Protein AF-0000000074603157 (afdb_homodimer)

Organism: Saponaria officinalis (NCBI:txid3572)

Solvent-accessible surface area (backbone atoms only — not comparable to full-atom values): 18827 Å² total; per-residue (Å²): 136,81,81,74,75,74,74,74,75,74,71,73,71,69,71,65,71,68,68,67,69,62,72,63,67,79,74,39,64,20,30,38,39,34,38,40,32,24,27,74,45,92,71,15,21,32,71,30,52,35,30,42,34,41,22,24,82,83,68,44,71,50,78,40,79,45,46,66,82,35,30,66,71,40,88,86,52,79,63,52,33,41,32,20,45,42,49,30,52,44,77,42,70,47,64,93,48,67,68,28,29,40,36,42,32,43,71,64,36,68,79,68,30,34,28,26,34,38,33,38,36,41,35,40,31,32,82,69,73,18,38,37,48,41,78,42,77,61,68,44,43,31,10,77,89,38,73,82,45,30,38,58,51,70,42,84,39,47,87,66,34,79,80,49,72,44,45,64,82,62,75,124,136,82,80,75,74,73,74,73,75,72,70,72,70,70,71,66,73,67,66,67,72,61,72,63,63,80,75,38,64,20,30,38,38,34,39,39,32,24,27,74,47,90,72,16,19,32,72,29,52,35,31,42,36,41,24,23,84,84,68,43,71,51,79,40,79,45,46,67,84,36,31,66,71,40,88,85,52,79,64,50,33,44,32,21,46,42,48,30,52,44,76,42,70,47,63,93,47,66,70,28,31,40,36,42,33,45,70,64,35,70,79,68,30,33,27,26,34,39,33,40,35,40,33,40,31,32,83,67,73,17,38,37,48,41,78,42,77,61,68,44,41,29,9,77,88,39,72,84,46,30,37,58,49,72,44,83,38,46,89,66,34,80,81,49,71,44,45,65,82,60,72,126

Structure (mmCIF, N/CA/C/O backbone):
data_AF-0000000074603157-model_v1
#
loop_
_entity.id
_entity.type
_entity.pdbx_description
1 polymer 'PLAT domain-containing protein'
#
loop_
_atom_site.group_PDB
_atom_site.id
_atom_site.type_symbol
_atom_site.label_atom_id
_atom_site.label_alt_id
_atom_site.label_comp_id
_atom_site.label_asym_id
_atom_site.label_entity_id
_atom_site.label_seq_id
_atom_site.pdbx_PDB_ins_code
_atom_site.Cartn_x
_atom_site.Cartn_y
_atom_site.Cartn_z
_atom_site.occupancy
_atom_site.B_iso_or_equiv
_atom_site.auth_seq_id
_atom_site.auth_comp_id
_atom_site.auth_asym_id
_atom_site.auth_atom_id
_atom_site.pdbx_PDB_model_num
ATOM 1 N N . MET A 1 1 ? 84.062 -7.516 1.949 1 26.95 1 MET A N 1
ATOM 2 C CA . MET A 1 1 ? 83.25 -6.543 1.271 1 26.95 1 MET A CA 1
ATOM 3 C C . MET A 1 1 ? 82 -7.23 0.626 1 26.95 1 MET A C 1
ATOM 5 O O . MET A 1 1 ? 82.125 -7.684 -0.518 1 26.95 1 MET A O 1
ATOM 9 N N . ASP A 1 2 ? 81.438 -8.273 1.354 1 32.47 2 ASP A N 1
ATOM 10 C CA . ASP A 1 2 ? 80.312 -9.102 0.941 1 32.47 2 ASP A CA 1
ATOM 11 C C . ASP A 1 2 ? 79.062 -8.258 0.642 1 32.47 2 ASP A C 1
ATOM 13 O O . ASP A 1 2 ? 78.625 -7.453 1.476 1 32.47 2 ASP A O 1
ATOM 17 N N . VAL A 1 3 ? 78.812 -7.875 -0.653 1 26.7 3 VAL A N 1
ATOM 18 C CA . VAL A 1 3 ? 77.688 -7.145 -1.233 1 26.7 3 VAL A CA 1
ATOM 19 C C . VAL A 1 3 ? 76.375 -7.828 -0.854 1 26.7 3 VAL A C 1
ATOM 21 O O . VAL A 1 3 ? 76.125 -8.969 -1.25 1 26.7 3 VAL A O 1
ATOM 24 N N . LYS A 1 4 ? 75.875 -7.676 0.451 1 28.66 4 LYS A N 1
ATOM 25 C CA . LYS A 1 4 ? 74.562 -7.961 0.927 1 28.66 4 LYS A CA 1
ATOM 26 C C . LYS A 1 4 ? 73.5 -7.422 -0.039 1 28.66 4 LYS A C 1
ATOM 28 O O . LYS A 1 4 ? 73.375 -6.207 -0.202 1 28.66 4 LYS A O 1
ATOM 33 N N . LEU A 1 5 ? 73.438 -8.094 -1.255 1 29.28 5 LEU A N 1
ATOM 34 C CA . LEU A 1 5 ? 72.312 -7.762 -2.137 1 29.28 5 LEU A CA 1
ATOM 35 C C . LEU A 1 5 ? 71 -7.672 -1.356 1 29.28 5 LEU A C 1
ATOM 37 O O . LEU A 1 5 ? 70.562 -8.648 -0.744 1 29.28 5 LEU A O 1
ATOM 41 N N . LEU A 1 6 ? 70.812 -6.574 -0.634 1 29.05 6 LEU A N 1
ATOM 42 C CA . LEU A 1 6 ? 69.5 -6.152 -0.068 1 29.05 6 LEU A CA 1
ATOM 43 C C . LEU A 1 6 ? 68.375 -6.344 -1.075 1 29.05 6 LEU A C 1
ATOM 45 O O . LEU A 1 6 ? 68.375 -5.688 -2.117 1 29.05 6 LEU A O 1
ATOM 49 N N . ILE A 1 7 ? 68.062 -7.641 -1.411 1 32.44 7 ILE A N 1
ATOM 50 C CA . ILE A 1 7 ? 66.875 -7.875 -2.178 1 32.44 7 ILE A CA 1
ATOM 51 C C . ILE A 1 7 ? 65.688 -7.109 -1.552 1 32.44 7 ILE A C 1
ATOM 53 O O . ILE A 1 7 ? 65.375 -7.316 -0.383 1 32.44 7 ILE A O 1
ATOM 57 N N . LEU A 1 8 ? 65.625 -5.793 -1.812 1 32.28 8 LEU A N 1
ATOM 58 C CA . LEU A 1 8 ? 64.438 -5.02 -1.556 1 32.28 8 LEU A CA 1
ATOM 59 C C . LEU A 1 8 ? 63.188 -5.738 -2.098 1 32.28 8 LEU A C 1
ATOM 61 O O . LEU A 1 8 ? 63.062 -5.93 -3.311 1 32.28 8 LEU A O 1
ATOM 65 N N . TRP A 1 9 ? 62.781 -6.832 -1.365 1 32.62 9 TRP A N 1
ATOM 66 C CA . TRP A 1 9 ? 61.438 -7.363 -1.615 1 32.62 9 TRP A CA 1
ATOM 67 C C . TRP A 1 9 ? 60.406 -6.234 -1.745 1 32.62 9 TRP A C 1
ATOM 69 O O . TRP A 1 9 ? 60.188 -5.488 -0.792 1 32.62 9 TRP A O 1
ATOM 79 N N . VAL A 1 10 ? 60.438 -5.527 -2.906 1 32 10 VAL A N 1
ATOM 80 C CA . VAL A 1 10 ? 59.281 -4.68 -3.266 1 32 10 VAL A CA 1
ATOM 81 C C . VAL A 1 10 ? 58 -5.453 -3.076 1 32 10 VAL A C 1
ATOM 83 O O . VAL A 1 10 ? 57.75 -6.441 -3.773 1 32 10 VAL A O 1
ATOM 86 N N . THR A 1 11 ? 57.656 -5.754 -1.829 1 33.31 11 THR A N 1
ATOM 87 C CA . THR A 1 11 ? 56.281 -6.176 -1.604 1 33.31 11 THR A CA 1
ATOM 88 C C . THR A 1 11 ? 55.281 -5.25 -2.33 1 33.31 11 THR A C 1
ATOM 90 O O . THR A 1 11 ? 55.25 -4.051 -2.045 1 33.31 11 THR A O 1
ATOM 93 N N . LEU A 1 12 ? 55.219 -5.395 -3.643 1 33.31 12 LEU A N 1
ATOM 94 C CA . LEU A 1 12 ? 54.062 -4.781 -4.289 1 33.31 12 LEU A CA 1
ATOM 95 C C . LEU A 1 12 ? 52.781 -5.09 -3.512 1 33.31 12 LEU A C 1
ATOM 97 O O . LEU A 1 12 ? 52.375 -6.25 -3.408 1 33.31 12 LEU A O 1
ATOM 101 N N . PHE A 1 13 ? 52.719 -4.457 -2.303 1 34.84 13 PHE A N 1
ATOM 102 C CA . PHE A 1 13 ? 51.344 -4.414 -1.786 1 34.84 13 PHE A CA 1
ATOM 103 C C . PHE A 1 13 ? 50.344 -4.07 -2.893 1 34.84 13 PHE A C 1
ATOM 105 O O . PHE A 1 13 ? 50.406 -2.967 -3.445 1 34.84 13 PHE A O 1
ATOM 112 N N . CYS A 1 14 ? 50.156 -4.996 -3.799 1 32.72 14 CYS A N 1
ATOM 113 C CA . CYS A 1 14 ? 48.969 -4.801 -4.625 1 32.72 14 CYS A CA 1
ATOM 114 C C . CYS A 1 14 ? 47.781 -4.324 -3.781 1 32.72 14 CYS A C 1
ATOM 116 O O . CYS A 1 14 ? 47.312 -5.051 -2.91 1 32.72 14 CYS A O 1
ATOM 118 N N . ALA A 1 15 ? 47.906 -3.062 -3.35 1 33.62 15 ALA A N 1
ATOM 119 C CA . ALA A 1 15 ? 46.625 -2.488 -2.936 1 33.62 15 ALA A CA 1
ATOM 120 C C . ALA A 1 15 ? 45.5 -2.973 -3.836 1 33.62 15 ALA A C 1
ATOM 122 O O . ALA A 1 15 ? 45.375 -2.553 -4.992 1 33.62 15 ALA A O 1
ATOM 123 N N . SER A 1 16 ? 45.312 -4.266 -3.861 1 34.22 16 SER A N 1
ATOM 124 C CA . SER A 1 16 ? 44 -4.602 -4.395 1 34.22 16 SER A CA 1
ATOM 125 C C . SER A 1 16 ? 42.938 -3.59 -3.945 1 34.22 16 SER A C 1
ATOM 127 O O . SER A 1 16 ? 42.781 -3.336 -2.75 1 34.22 16 SER A O 1
ATOM 129 N N . PHE A 1 17 ? 42.906 -2.521 -4.727 1 33 17 PHE A N 1
ATOM 130 C CA . PHE A 1 17 ? 41.656 -1.77 -4.641 1 33 17 PHE A CA 1
ATOM 131 C C . PHE A 1 17 ? 40.469 -2.707 -4.48 1 33 17 PHE A C 1
ATOM 133 O O . PHE A 1 17 ? 40.094 -3.426 -5.414 1 33 17 PHE A O 1
ATOM 140 N N . LEU A 1 18 ? 40.469 -3.451 -3.432 1 32.16 18 LEU A N 1
ATOM 141 C CA . LEU A 1 18 ? 39.094 -3.932 -3.18 1 32.16 18 LEU A CA 1
ATOM 142 C C . LEU A 1 18 ? 38.062 -2.855 -3.512 1 32.16 18 LEU A C 1
ATOM 144 O O . LEU A 1 18 ? 38.031 -1.818 -2.85 1 32.16 18 LEU A O 1
ATOM 148 N N . ALA A 1 19 ? 37.938 -2.582 -4.758 1 30.36 19 ALA A N 1
ATOM 149 C CA . ALA A 1 19 ? 36.625 -1.962 -5.031 1 30.36 19 ALA A CA 1
ATOM 150 C C . ALA A 1 19 ? 35.562 -2.523 -4.113 1 30.36 19 ALA A C 1
ATOM 152 O O . ALA A 1 19 ? 35.156 -3.684 -4.246 1 30.36 19 ALA A O 1
ATOM 153 N N . SER A 1 20 ? 35.688 -2.334 -2.846 1 34.84 20 SER A N 1
ATOM 154 C CA . SER A 1 20 ? 34.375 -2.443 -2.184 1 34.84 20 SER A CA 1
ATOM 155 C C . SER A 1 20 ? 33.281 -1.914 -3.074 1 34.84 20 SER A C 1
ATOM 157 O O . SER A 1 20 ? 33.219 -0.722 -3.385 1 34.84 20 SER A O 1
ATOM 159 N N . ASN A 1 21 ? 33.062 -2.541 -4.109 1 35.03 21 ASN A N 1
ATOM 160 C CA . ASN A 1 21 ? 31.75 -2.229 -4.676 1 35.03 21 ASN A CA 1
ATOM 161 C C . ASN A 1 21 ? 30.766 -1.771 -3.6 1 35.03 21 ASN A C 1
ATOM 163 O O . ASN A 1 21 ? 30.141 -2.598 -2.93 1 35.03 21 ASN A O 1
ATOM 167 N N . VAL A 1 22 ? 31.125 -0.842 -2.846 1 33.62 22 VAL A N 1
ATOM 168 C CA . VAL A 1 22 ? 30.031 -0.126 -2.197 1 33.62 22 VAL A CA 1
ATOM 169 C C . VAL A 1 22 ? 28.812 -0.08 -3.129 1 33.62 22 VAL A C 1
ATOM 171 O O . VAL A 1 22 ? 28.859 0.556 -4.184 1 33.62 22 VAL A O 1
ATOM 174 N N . TYR A 1 23 ? 28.219 -1.122 -3.521 1 36.06 23 TYR A N 1
ATOM 175 C CA . TYR A 1 23 ? 26.859 -0.888 -4.008 1 36.06 23 TYR A CA 1
ATOM 176 C C . TYR A 1 23 ? 26.328 0.453 -3.516 1 36.06 23 TYR A C 1
ATOM 178 O O . TYR A 1 23 ? 26.203 0.67 -2.309 1 36.06 23 TYR A O 1
ATOM 186 N N . SER A 1 24 ? 26.875 1.518 -3.84 1 41.56 24 SER A N 1
ATOM 187 C CA . SER A 1 24 ? 26.266 2.82 -3.586 1 41.56 24 SER A CA 1
ATOM 188 C C . SER A 1 24 ? 24.75 2.73 -3.59 1 41.56 24 SER A C 1
ATOM 190 O O . SER A 1 24 ? 24.125 2.596 -4.648 1 41.56 24 SER A O 1
ATOM 192 N N . TRP A 1 25 ? 24.141 1.966 -2.773 1 47.09 25 TRP A N 1
ATOM 193 C CA . TRP A 1 25 ? 22.719 2.031 -2.473 1 47.09 25 TRP A CA 1
ATOM 194 C C . TRP A 1 25 ? 22.141 3.395 -2.84 1 47.09 25 TRP A C 1
ATOM 196 O O . TRP A 1 25 ? 20.922 3.557 -2.938 1 47.09 25 TRP A O 1
ATOM 206 N N . ASP A 1 26 ? 23.141 4.43 -2.986 1 54.28 26 ASP A N 1
ATOM 207 C CA . ASP A 1 26 ? 22.844 5.848 -3.139 1 54.28 26 ASP A CA 1
ATOM 208 C C . ASP A 1 26 ? 22.062 6.109 -4.43 1 54.28 26 ASP A C 1
ATOM 210 O O . ASP A 1 26 ? 21.438 7.16 -4.578 1 54.28 26 ASP A O 1
ATOM 214 N N . ASN A 1 27 ? 21.969 4.961 -5.184 1 63.78 27 ASN A N 1
ATOM 215 C CA . ASN A 1 27 ? 21.469 5.422 -6.477 1 63.78 27 ASN A CA 1
ATOM 216 C C . ASN A 1 27 ? 20.172 4.734 -6.859 1 63.78 27 ASN A C 1
ATOM 218 O O . ASN A 1 27 ? 19.766 4.758 -8.023 1 63.78 27 ASN A O 1
ATOM 222 N N . TYR A 1 28 ? 19.625 4.137 -5.781 1 80.44 28 TYR A N 1
ATOM 223 C CA . TYR A 1 28 ? 18.391 3.471 -6.199 1 80.44 28 TYR A CA 1
ATOM 224 C C . TYR A 1 28 ? 17.172 4.273 -5.781 1 80.44 28 TYR A C 1
ATOM 226 O O . TYR A 1 28 ? 17.219 5.023 -4.805 1 80.44 28 TYR A O 1
ATOM 234 N N . ASP A 1 29 ? 16.234 4.16 -6.652 1 91.44 29 ASP A N 1
ATOM 235 C CA . ASP A 1 29 ? 14.945 4.715 -6.273 1 91.44 29 ASP A CA 1
ATOM 236 C C . ASP A 1 29 ? 14.148 3.719 -5.434 1 91.44 29 ASP A C 1
ATOM 238 O O . ASP A 1 29 ? 14.219 2.51 -5.66 1 91.44 29 ASP A O 1
ATOM 242 N N . CYS A 1 30 ? 13.523 4.293 -4.453 1 95.5 30 CYS A N 1
ATOM 243 C CA . CYS A 1 30 ? 12.586 3.551 -3.617 1 95.5 30 CYS A CA 1
ATOM 244 C C . CYS A 1 30 ? 11.156 4.035 -3.84 1 95.5 30 CYS A C 1
ATOM 246 O O . CYS A 1 30 ? 10.945 5.09 -4.438 1 95.5 30 CYS A O 1
ATOM 248 N N . THR A 1 31 ? 10.289 3.119 -3.566 1 97.38 31 THR A N 1
ATOM 249 C CA . THR A 1 31 ? 8.883 3.496 -3.557 1 97.38 31 THR A CA 1
ATOM 250 C C . THR A 1 31 ? 8.359 3.58 -2.127 1 97.38 31 THR A C 1
ATOM 252 O O . THR A 1 31 ? 8.594 2.682 -1.317 1 97.38 31 THR A O 1
ATOM 255 N N . TYR A 1 32 ? 7.762 4.699 -1.839 1 97.94 32 TYR A N 1
ATOM 256 C CA . TYR A 1 32 ? 7.113 4.938 -0.554 1 97.94 32 TYR A CA 1
ATOM 257 C C . TYR A 1 32 ? 5.598 4.855 -0.684 1 97.94 32 TYR A C 1
ATOM 259 O O . TYR A 1 32 ? 4.973 5.723 -1.297 1 97.94 32 TYR A O 1
ATOM 267 N N . VAL A 1 33 ? 5.043 3.787 -0.158 1 98.5 33 VAL A N 1
ATOM 268 C CA . VAL A 1 33 ? 3.592 3.674 -0.091 1 98.5 33 VAL A CA 1
ATOM 269 C C . VAL A 1 33 ? 3.09 4.238 1.236 1 98.5 33 VAL A C 1
ATOM 271 O O . VAL A 1 33 ? 3.543 3.82 2.305 1 98.5 33 VAL A O 1
ATOM 274 N N . ILE A 1 34 ? 2.115 5.191 1.128 1 98.69 34 ILE A N 1
ATOM 275 C CA . ILE A 1 34 ? 1.659 5.93 2.301 1 98.69 34 ILE A CA 1
ATOM 276 C C . ILE A 1 34 ? 0.152 5.75 2.469 1 98.69 34 ILE A C 1
ATOM 278 O O . ILE A 1 34 ? -0.603 5.848 1.498 1 98.69 34 ILE A O 1
ATOM 282 N N . TYR A 1 35 ? -0.27 5.406 3.662 1 98.06 35 TYR A N 1
ATOM 283 C CA . TYR A 1 35 ? -1.673 5.457 4.059 1 98.06 35 TYR A CA 1
ATOM 284 C C . TYR A 1 35 ? -1.912 6.562 5.078 1 98.06 35 TYR A C 1
ATOM 286 O O . TYR A 1 35 ? -1.193 6.66 6.078 1 98.06 35 TYR A O 1
ATOM 294 N N . ILE A 1 36 ? -2.865 7.375 4.785 1 98.25 36 ILE A N 1
ATOM 295 C CA . ILE A 1 36 ? -3.268 8.383 5.762 1 98.25 36 ILE A CA 1
ATOM 296 C C . ILE A 1 36 ? -4.723 8.156 6.164 1 98.25 36 ILE A C 1
ATOM 298 O O . ILE A 1 36 ? -5.609 8.094 5.305 1 98.25 36 ILE A O 1
ATOM 302 N N . LYS A 1 37 ? -4.879 8.086 7.43 1 97.06 37 LYS A N 1
ATOM 303 C CA . LYS A 1 37 ? -6.223 7.926 7.977 1 97.06 37 LYS A CA 1
ATOM 304 C C . LYS A 1 37 ? -6.738 9.234 8.562 1 97.06 37 LYS A C 1
ATOM 306 O O . LYS A 1 37 ? -6.164 9.766 9.516 1 97.06 37 LYS A O 1
ATOM 311 N N . THR A 1 38 ? -7.844 9.703 7.992 1 97 38 THR A N 1
ATOM 312 C CA . THR A 1 38 ? -8.539 10.883 8.5 1 97 38 THR A CA 1
ATOM 313 C C . THR A 1 38 ? -9.562 10.492 9.562 1 97 38 THR A C 1
ATOM 315 O O . THR A 1 38 ? -10.203 9.453 9.461 1 97 38 THR A O 1
ATOM 318 N N . GLY A 1 39 ? -9.672 11.273 10.547 1 96.25 39 GLY A N 1
ATOM 319 C CA . GLY A 1 39 ? -10.641 11.008 11.602 1 96.25 39 GLY A CA 1
ATOM 320 C C . GLY A 1 39 ? -12.047 10.812 11.078 1 96.25 39 GLY A C 1
ATOM 321 O O . GLY A 1 39 ? -12.367 11.227 9.961 1 96.25 39 GLY A O 1
ATOM 322 N N . ASP A 1 40 ? -12.984 10.234 11.914 1 93.25 40 ASP A N 1
ATOM 323 C CA . ASP A 1 40 ? -14.305 9.812 11.445 1 93.25 40 ASP A CA 1
ATOM 324 C C . ASP A 1 40 ? -15.383 10.797 11.891 1 93.25 40 ASP A C 1
ATOM 326 O O . ASP A 1 40 ? -16.578 10.555 11.695 1 93.25 40 ASP A O 1
ATOM 330 N N . THR A 1 41 ? -15.023 11.898 12.359 1 93.19 41 THR A N 1
ATOM 331 C CA . THR A 1 41 ? -16.031 12.906 12.695 1 93.19 41 THR A CA 1
ATOM 332 C C . THR A 1 41 ? -16.344 13.781 11.477 1 93.19 41 THR A C 1
ATOM 334 O O . THR A 1 41 ? -15.508 13.938 10.586 1 93.19 41 THR A O 1
ATOM 337 N N . GLN A 1 42 ? -17.531 14.352 11.336 1 91.5 42 GLN A N 1
ATOM 338 C CA . GLN A 1 42 ? -18.062 15.062 10.18 1 91.5 42 GLN A CA 1
ATOM 339 C C . GLN A 1 42 ? -17.141 16.203 9.773 1 91.5 42 GLN A C 1
ATOM 341 O O . GLN A 1 42 ? -17 16.516 8.586 1 91.5 42 GLN A O 1
ATOM 346 N N . THR A 1 43 ? -16.391 16.766 10.664 1 94.94 43 THR A N 1
ATOM 347 C CA . THR A 1 43 ? -15.594 17.953 10.32 1 94.94 43 THR A CA 1
ATOM 348 C C . THR A 1 43 ? -14.109 17.594 10.25 1 94.94 43 THR A C 1
ATOM 350 O O . THR A 1 43 ? -13.258 18.484 10.219 1 94.94 43 THR A O 1
ATOM 353 N N . ALA A 1 44 ? -13.883 16.344 10.141 1 97.06 44 ALA A N 1
ATOM 354 C CA . ALA A 1 44 ? -12.492 15.922 10.297 1 97.06 44 ALA A CA 1
ATOM 355 C C . ALA A 1 44 ? -11.711 16.109 9 1 97.06 44 ALA A C 1
ATOM 357 O O . ALA A 1 44 ? -10.477 16.172 9.008 1 97.06 44 ALA A O 1
ATOM 358 N N . GLY A 1 45 ? -12.383 16.188 7.832 1 97.19 45 GLY A N 1
ATOM 359 C CA . GLY A 1 45 ? -11.734 16.219 6.531 1 97.19 45 GLY A CA 1
ATOM 360 C C . GLY A 1 45 ? -11.219 17.594 6.152 1 97.19 45 GLY A C 1
ATOM 361 O O . GLY A 1 45 ? -11.508 18.578 6.84 1 97.19 45 GLY A O 1
ATOM 362 N N . THR A 1 46 ? -10.414 17.625 5.051 1 98 46 THR A N 1
ATOM 363 C CA . THR A 1 46 ? -9.906 18.891 4.539 1 98 46 THR A CA 1
ATOM 364 C C . THR A 1 46 ? -9.859 18.875 3.014 1 98 46 THR A C 1
ATOM 366 O O . THR A 1 46 ? -9.75 17.812 2.398 1 98 46 THR A O 1
ATOM 369 N N . HIS A 1 47 ? -9.977 20.047 2.494 1 97.31 47 HIS A N 1
ATOM 370 C CA . HIS A 1 47 ? -9.742 20.234 1.067 1 97.31 47 HIS A CA 1
ATOM 371 C C . HIS A 1 47 ? -8.477 21.047 0.82 1 97.31 47 HIS A C 1
ATOM 373 O O . HIS A 1 47 ? -8.188 21.422 -0.318 1 97.31 47 HIS A O 1
ATOM 379 N N . ALA A 1 48 ? -7.742 21.297 1.94 1 98.5 48 ALA A N 1
ATOM 380 C CA . ALA A 1 48 ? -6.492 22.047 1.808 1 98.5 48 ALA A CA 1
ATOM 381 C C . ALA A 1 48 ? -5.434 21.219 1.084 1 98.5 48 ALA A C 1
ATOM 383 O O . ALA A 1 48 ? -5.57 20 0.955 1 98.5 48 ALA A O 1
ATOM 384 N N . LYS A 1 49 ? -4.414 21.906 0.576 1 98.56 49 LYS A N 1
ATOM 385 C CA . LYS A 1 49 ? -3.273 21.234 -0.037 1 98.56 49 LYS A CA 1
ATOM 386 C C . LYS A 1 49 ? -2.355 20.625 1.023 1 98.56 49 LYS A C 1
ATOM 388 O O . LYS A 1 49 ? -1.751 21.359 1.812 1 98.56 49 LYS A O 1
ATOM 393 N N . VAL A 1 50 ? -2.219 19.344 0.965 1 98.81 50 VAL A N 1
ATOM 394 C CA . VAL A 1 50 ? -1.495 18.625 2.008 1 98.81 50 VAL A CA 1
ATOM 395 C C . VAL A 1 50 ? -0.072 18.328 1.539 1 98.81 50 VAL A C 1
ATOM 397 O O . VAL A 1 50 ? 0.143 17.953 0.386 1 98.81 50 VAL A O 1
ATOM 400 N N . SER A 1 51 ? 0.888 18.5 2.473 1 98.94 51 SER A N 1
ATOM 401 C CA . SER A 1 51 ? 2.295 18.203 2.242 1 98.94 51 SER A CA 1
ATOM 402 C C . SER A 1 51 ? 2.812 17.188 3.26 1 98.94 51 SER A C 1
ATOM 404 O O . SER A 1 51 ? 2.305 17.109 4.379 1 98.94 51 SER A O 1
ATOM 406 N N . LEU A 1 52 ? 3.824 16.406 2.82 1 98.94 52 LEU A N 1
ATOM 407 C CA . LEU A 1 52 ? 4.426 15.375 3.67 1 98.94 52 LEU A CA 1
ATOM 408 C C . LEU A 1 52 ? 5.941 15.352 3.5 1 98.94 52 LEU A C 1
ATOM 410 O O . LEU A 1 52 ? 6.445 15.43 2.379 1 98.94 52 LEU A O 1
ATOM 414 N N . GLU A 1 53 ? 6.578 15.359 4.609 1 98.88 53 GLU A N 1
ATOM 415 C CA . GLU A 1 53 ? 8.023 15.148 4.652 1 98.88 53 GLU A CA 1
ATOM 416 C C . GLU A 1 53 ? 8.367 13.867 5.41 1 98.88 53 GLU A C 1
ATOM 418 O O . GLU A 1 53 ? 7.871 13.641 6.516 1 98.88 53 GLU A O 1
ATOM 423 N N . LEU A 1 54 ? 9.18 13.031 4.789 1 98.75 54 LEU A N 1
ATOM 424 C CA . LEU A 1 54 ? 9.75 11.844 5.414 1 98.75 54 LEU A CA 1
ATOM 425 C C . LEU A 1 54 ? 11.234 12.047 5.719 1 98.75 54 LEU A C 1
ATOM 427 O O . LEU A 1 54 ? 11.969 12.594 4.898 1 98.75 54 LEU A O 1
ATOM 431 N N . LYS A 1 55 ? 11.633 11.555 6.887 1 98.06 55 LYS A N 1
ATOM 432 C CA . LYS A 1 55 ? 13.039 11.703 7.25 1 98.06 55 LYS A CA 1
ATOM 433 C C . LYS A 1 55 ? 13.578 10.438 7.902 1 98.06 55 LYS A C 1
ATOM 435 O O . LYS A 1 55 ? 12.836 9.703 8.562 1 98.06 55 LYS A O 1
ATOM 440 N N . ASP A 1 56 ? 14.883 10.234 7.641 1 95.62 56 ASP A N 1
ATOM 441 C CA . ASP A 1 56 ? 15.594 9.203 8.398 1 95.62 56 ASP A CA 1
ATOM 442 C C . ASP A 1 56 ? 16.453 9.828 9.492 1 95.62 56 ASP A C 1
ATOM 444 O O . ASP A 1 56 ? 16.453 11.047 9.68 1 95.62 56 ASP A O 1
ATOM 448 N N . ILE A 1 57 ? 17.156 8.984 10.211 1 94.75 57 ILE A N 1
ATOM 449 C CA . ILE A 1 57 ? 17.906 9.414 11.383 1 94.75 57 ILE A CA 1
ATOM 450 C C . ILE A 1 57 ? 19.078 10.297 10.961 1 94.75 57 ILE A C 1
ATOM 452 O O . ILE A 1 57 ? 19.609 11.055 11.766 1 94.75 57 ILE A O 1
ATOM 456 N N . TYR A 1 58 ? 19.469 10.258 9.695 1 94.56 58 TYR A N 1
ATOM 457 C CA . TYR A 1 58 ? 20.594 11.023 9.188 1 94.56 58 TYR A CA 1
ATOM 458 C C . TYR A 1 58 ? 20.141 12.352 8.586 1 94.56 58 TYR A C 1
ATOM 460 O O . TYR A 1 58 ? 20.906 13.055 7.945 1 94.56 58 TYR A O 1
ATOM 468 N N . LEU A 1 59 ? 18.844 12.648 8.594 1 95 59 LEU A N 1
ATOM 469 C CA . LEU A 1 59 ? 18.219 13.906 8.211 1 95 59 LEU A CA 1
ATOM 470 C C . LEU A 1 59 ? 18.031 13.984 6.699 1 95 59 LEU A C 1
ATOM 472 O O . LEU A 1 59 ? 17.719 15.047 6.16 1 95 59 LEU A O 1
ATOM 476 N N . ASN A 1 60 ? 18.359 12.828 6.102 1 95.56 60 ASN A N 1
ATOM 477 C CA . ASN A 1 60 ? 17.906 12.766 4.715 1 95.56 60 ASN A CA 1
ATOM 478 C C . ASN A 1 60 ? 16.391 12.812 4.621 1 95.56 60 ASN A C 1
ATOM 480 O O . ASN A 1 60 ? 15.688 12.305 5.496 1 95.56 60 ASN A O 1
ATOM 484 N N . LYS A 1 61 ? 15.922 13.414 3.523 1 98 61 LYS A N 1
ATOM 485 C CA . LYS A 1 61 ? 14.477 13.625 3.514 1 98 61 LYS A CA 1
ATOM 486 C C . LYS A 1 61 ? 13.891 13.352 2.131 1 98 61 LYS A C 1
ATOM 488 O O . LYS A 1 61 ? 14.602 13.406 1.127 1 98 61 LYS A O 1
ATOM 493 N N . VAL A 1 62 ? 12.688 12.922 2.064 1 98.19 62 VAL A N 1
ATOM 494 C CA . VAL A 1 62 ? 11.781 12.938 0.922 1 98.19 62 VAL A CA 1
ATOM 495 C C . VAL A 1 62 ? 10.641 13.914 1.185 1 98.19 62 VAL A C 1
ATOM 497 O O . VAL A 1 62 ? 9.969 13.828 2.215 1 98.19 62 VAL A O 1
ATOM 500 N N . ASN A 1 63 ? 10.484 14.859 0.255 1 98.38 63 ASN A N 1
ATOM 501 C CA . ASN A 1 63 ? 9.469 15.898 0.419 1 98.38 63 ASN A CA 1
ATOM 502 C C . ASN A 1 63 ? 8.469 15.883 -0.734 1 98.38 63 ASN A C 1
ATOM 504 O O . ASN A 1 63 ? 8.859 15.797 -1.899 1 98.38 63 ASN A O 1
ATOM 508 N N . VAL A 1 64 ? 7.238 15.953 -0.437 1 98.38 64 VAL A N 1
ATOM 509 C CA . VAL A 1 64 ? 6.176 16.062 -1.433 1 98.38 64 VAL A CA 1
ATOM 510 C C . VAL A 1 64 ? 5.242 17.203 -1.067 1 98.38 64 VAL A C 1
ATOM 512 O O . VAL A 1 64 ? 4.695 17.25 0.038 1 98.38 64 VAL A O 1
ATOM 515 N N . THR A 1 65 ? 5.18 18.047 -2.135 1 96.69 65 THR A N 1
ATOM 516 C CA . THR A 1 65 ? 4.188 19.109 -2.02 1 96.69 65 THR A CA 1
ATOM 517 C C . THR A 1 65 ? 2.908 18.734 -2.766 1 96.69 65 THR A C 1
ATOM 519 O O . THR A 1 65 ? 2.955 18.047 -3.785 1 96.69 65 THR A O 1
ATOM 522 N N . ASN A 1 66 ? 1.803 18.812 -2.244 1 97.88 66 ASN A N 1
ATOM 523 C CA . ASN A 1 66 ? 0.509 18.438 -2.805 1 97.88 66 ASN A CA 1
ATOM 524 C C . ASN A 1 66 ? 0.364 16.922 -2.918 1 97.88 66 ASN A C 1
ATOM 526 O O . ASN A 1 66 ? 0.294 16.375 -4.023 1 97.88 66 ASN A O 1
ATOM 530 N N . LEU A 1 67 ? 0.258 16.266 -1.908 1 98.69 67 LEU A N 1
ATOM 531 C CA . LEU A 1 67 ? 0.324 14.812 -1.752 1 98.69 67 LEU A CA 1
ATOM 532 C C . LEU A 1 67 ? -0.72 14.125 -2.625 1 98.69 67 LEU A C 1
ATOM 534 O O . LEU A 1 67 ? -0.485 13.023 -3.131 1 98.69 67 LEU A O 1
ATOM 538 N N . SER A 1 68 ? -1.849 14.836 -2.887 1 98.06 68 SER A N 1
ATOM 539 C CA . SER A 1 68 ? -2.947 14.219 -3.619 1 98.06 68 SER A CA 1
ATOM 540 C C . SER A 1 68 ? -2.543 13.891 -5.055 1 98.06 68 SER A C 1
ATOM 542 O O . SER A 1 68 ? -3.129 13.008 -5.684 1 98.06 68 SER A O 1
ATOM 544 N N . THR A 1 69 ? -1.518 14.578 -5.645 1 98.19 69 THR A N 1
ATOM 545 C CA . THR A 1 69 ? -1.06 14.289 -7 1 98.19 69 THR A CA 1
ATOM 546 C C . THR A 1 69 ? -0.373 12.93 -7.062 1 98.19 69 THR A C 1
ATOM 548 O O . THR A 1 69 ? -0.142 12.398 -8.148 1 98.19 69 THR A O 1
ATOM 551 N N . HIS A 1 70 ? -0.095 12.359 -5.934 1 98.31 70 HIS A N 1
ATOM 552 C CA . HIS A 1 70 ? 0.55 11.055 -5.855 1 98.31 70 HIS A CA 1
ATOM 553 C C . HIS A 1 70 ? -0.421 9.992 -5.355 1 98.31 70 HIS A C 1
ATOM 555 O O . HIS A 1 70 ? -0.006 8.883 -4.996 1 98.31 70 HIS A O 1
ATOM 561 N N . GLY A 1 71 ? -1.714 10.336 -5.266 1 98.38 71 GLY A N 1
ATOM 562 C CA . GLY A 1 71 ? -2.723 9.406 -4.785 1 98.38 71 GLY A CA 1
ATOM 563 C C . GLY A 1 71 ? -3.02 8.289 -5.766 1 98.38 71 GLY A C 1
ATOM 564 O O . GLY A 1 71 ? -3.141 8.523 -6.969 1 98.38 71 GLY A O 1
ATOM 565 N N . VAL A 1 72 ? -3.199 7.07 -5.203 1 97.94 72 VAL A N 1
ATOM 566 C CA . VAL A 1 72 ? -3.402 5.926 -6.086 1 97.94 72 VAL A CA 1
ATOM 567 C C . VAL A 1 72 ? -4.895 5.734 -6.352 1 97.94 72 VAL A C 1
ATOM 569 O O . VAL A 1 72 ? -5.285 4.895 -7.168 1 97.94 72 VAL A O 1
ATOM 572 N N . MET A 1 73 ? -5.734 6.555 -5.719 1 95.88 73 MET A N 1
ATOM 573 C CA . MET A 1 73 ? -7.168 6.457 -5.973 1 95.88 73 MET A CA 1
ATOM 574 C C . MET A 1 73 ? -7.547 7.215 -7.242 1 95.88 73 MET A C 1
ATOM 576 O O . MET A 1 73 ? -8.656 7.051 -7.762 1 95.88 73 MET A O 1
ATOM 580 N N . GLY A 1 74 ? -6.684 8.078 -7.723 1 94.44 74 GLY A N 1
ATOM 581 C CA . GLY A 1 74 ? -6.914 8.773 -8.984 1 94.44 74 GLY A CA 1
ATOM 582 C C . GLY A 1 74 ? -7.109 10.266 -8.812 1 94.44 74 GLY A C 1
ATOM 583 O O . GLY A 1 74 ? -7.234 10.758 -7.688 1 94.44 74 GLY A O 1
ATOM 584 N N . LYS A 1 75 ? -7.129 10.969 -9.891 1 93.62 75 LYS A N 1
ATOM 585 C CA . LYS A 1 75 ? -7.094 12.43 -9.914 1 93.62 75 LYS A CA 1
ATOM 586 C C . LYS A 1 75 ? -8.43 13.016 -9.469 1 93.62 75 LYS A C 1
ATOM 588 O O . LYS A 1 75 ? -8.477 14.102 -8.883 1 93.62 75 LYS A O 1
ATOM 593 N N . TRP A 1 76 ? -9.516 12.32 -9.602 1 91.75 76 TRP A N 1
ATOM 594 C CA . TRP A 1 76 ? -10.836 12.883 -9.344 1 91.75 76 TRP A CA 1
ATOM 595 C C . TRP A 1 76 ? -11.359 12.438 -7.98 1 91.75 76 TRP A C 1
ATOM 597 O O . TRP A 1 76 ? -12.477 12.789 -7.586 1 91.75 76 TRP A O 1
ATOM 607 N N . TYR A 1 77 ? -10.555 11.695 -7.383 1 94.19 77 TYR A N 1
ATOM 608 C CA . TYR A 1 77 ? -10.898 11.219 -6.047 1 94.19 77 TYR A CA 1
ATOM 609 C C . TYR A 1 77 ? -10.812 12.352 -5.027 1 94.19 77 TYR A C 1
ATOM 611 O O . TYR A 1 77 ? -9.891 13.172 -5.082 1 94.19 77 TYR A O 1
ATOM 619 N N . GLU A 1 78 ? -11.742 12.367 -4.074 1 94.19 78 GLU A N 1
ATOM 620 C CA . GLU A 1 78 ? -11.703 13.344 -2.982 1 94.19 78 GLU A CA 1
ATOM 621 C C . GLU A 1 78 ? -10.922 12.797 -1.788 1 94.19 78 GLU A C 1
ATOM 623 O O . GLU A 1 78 ? -11.492 12.109 -0.935 1 94.19 78 GLU A O 1
ATOM 628 N N . TYR A 1 79 ? -9.734 13.227 -1.708 1 96.44 79 TYR A N 1
ATOM 629 C CA . TYR A 1 79 ? -8.836 12.758 -0.654 1 96.44 79 TYR A CA 1
ATOM 630 C C . TYR A 1 79 ? -9.133 13.461 0.665 1 96.44 79 TYR A C 1
ATOM 632 O O . TYR A 1 79 ? -9.758 14.523 0.681 1 96.44 79 TYR A O 1
ATOM 640 N N . PHE A 1 80 ? -8.727 12.828 1.788 1 97.19 80 PHE A N 1
ATOM 641 C CA . PHE A 1 80 ? -8.648 13.375 3.137 1 97.19 80 PHE A CA 1
ATOM 642 C C . PHE A 1 80 ? -10.039 13.688 3.672 1 97.19 80 PHE A C 1
ATOM 644 O O . PHE A 1 80 ? -10.211 14.641 4.441 1 97.19 80 PHE A O 1
ATOM 651 N N . GLN A 1 81 ? -11.047 13 3.186 1 95.5 81 GLN A N 1
ATOM 652 C CA . GLN A 1 81 ? -12.398 13.164 3.711 1 95.5 81 GLN A CA 1
ATOM 653 C C . GLN A 1 81 ? -12.562 12.43 5.039 1 95.5 81 GLN A C 1
ATOM 655 O O . GLN A 1 81 ? -11.844 11.469 5.312 1 95.5 81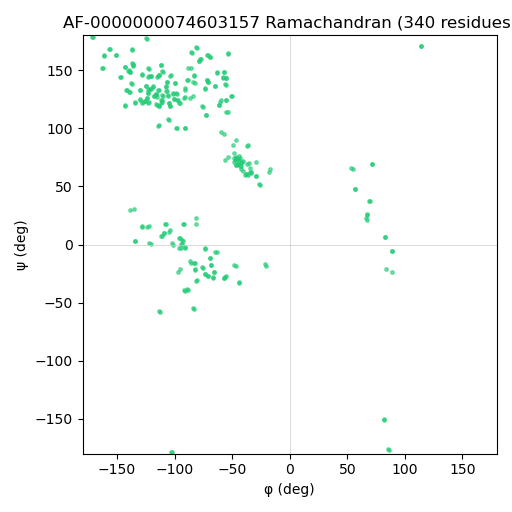 GLN A O 1
ATOM 660 N N . SER A 1 82 ? -13.555 12.859 5.762 1 95.62 82 SER A N 1
ATOM 661 C CA . SER A 1 82 ? -13.844 12.266 7.062 1 95.62 82 SER A CA 1
ATOM 662 C C . SER A 1 82 ? -14.047 10.758 6.949 1 95.62 82 SER A C 1
ATOM 664 O O . SER A 1 82 ? -14.812 10.289 6.102 1 95.62 82 SER A O 1
ATOM 666 N N . GLY A 1 83 ? -13.227 10.039 7.754 1 93.25 83 GLY A N 1
ATOM 667 C CA . GLY A 1 83 ? -13.398 8.594 7.832 1 93.25 83 GLY A CA 1
ATOM 668 C C . GLY A 1 83 ? -12.602 7.84 6.789 1 93.25 83 GLY A C 1
ATOM 669 O O . GLY A 1 83 ? -12.484 6.613 6.852 1 93.25 83 GLY A O 1
ATOM 670 N N . ASN A 1 84 ? -11.977 8.602 5.902 1 93.69 84 ASN A N 1
ATOM 671 C CA . ASN A 1 84 ? -11.281 7.949 4.801 1 93.69 84 ASN A CA 1
ATOM 672 C C . ASN A 1 84 ? -9.883 7.496 5.207 1 93.69 84 ASN A C 1
ATOM 674 O O . ASN A 1 84 ? -9.25 8.117 6.062 1 93.69 84 ASN A O 1
ATOM 678 N N . THR A 1 85 ? -9.469 6.422 4.68 1 95.75 85 THR A N 1
ATOM 679 C CA . THR A 1 85 ? -8.062 6.098 4.504 1 95.75 85 THR A CA 1
ATOM 680 C C . THR A 1 85 ? -7.645 6.266 3.045 1 95.75 85 THR A C 1
ATOM 682 O O . THR A 1 85 ? -8.258 5.68 2.148 1 95.75 85 THR A O 1
ATOM 685 N N . ASP A 1 86 ? -6.688 7.09 2.832 1 97 86 ASP A N 1
ATOM 686 C CA . ASP A 1 86 ? -6.195 7.34 1.479 1 97 86 ASP A CA 1
ATOM 687 C C . ASP A 1 86 ? -4.793 6.766 1.289 1 97 86 ASP A C 1
ATOM 689 O O . ASP A 1 86 ? -4.004 6.715 2.234 1 97 86 ASP A O 1
ATOM 693 N N . ALA A 1 87 ? -4.527 6.348 0.072 1 98.31 87 ALA A N 1
ATOM 694 C CA . ALA A 1 87 ? -3.227 5.754 -0.229 1 98.31 87 ALA A CA 1
ATOM 695 C C . ALA A 1 87 ? -2.496 6.547 -1.307 1 98.31 87 ALA A C 1
ATOM 697 O O . ALA A 1 87 ? -3.117 7.051 -2.244 1 98.31 87 ALA A O 1
ATOM 698 N N . PHE A 1 88 ? -1.225 6.59 -1.139 1 98.69 88 PHE A N 1
ATOM 699 C CA . PHE A 1 88 ? -0.313 7.297 -2.031 1 98.69 88 PHE A CA 1
ATOM 700 C C . PHE A 1 88 ? 0.918 6.449 -2.328 1 98.69 88 PHE A C 1
ATOM 702 O O . PHE A 1 88 ? 1.301 5.598 -1.524 1 98.69 88 PHE A O 1
ATOM 709 N N . ALA A 1 89 ? 1.528 6.699 -3.477 1 98.69 89 ALA A N 1
ATOM 710 C CA . ALA A 1 89 ? 2.814 6.094 -3.814 1 98.69 89 ALA A CA 1
ATOM 711 C C . ALA A 1 89 ? 3.777 7.133 -4.383 1 98.69 89 ALA A C 1
ATOM 713 O O . ALA A 1 89 ? 3.479 7.777 -5.391 1 98.69 89 ALA A O 1
ATOM 714 N N . ILE A 1 90 ? 4.895 7.27 -3.719 1 98.25 90 ILE A N 1
ATOM 715 C CA . ILE A 1 90 ? 5.922 8.234 -4.09 1 98.25 90 ILE A CA 1
ATOM 716 C C . ILE A 1 90 ? 7.195 7.504 -4.504 1 98.25 90 ILE A C 1
ATOM 718 O O . ILE A 1 90 ? 7.68 6.629 -3.779 1 98.25 90 ILE A O 1
ATOM 722 N N . LYS A 1 91 ? 7.684 7.824 -5.656 1 96.62 91 LYS A N 1
ATOM 723 C CA . LYS A 1 91 ? 9.008 7.359 -6.051 1 96.62 91 LYS A CA 1
ATOM 724 C C . LYS A 1 91 ? 10.07 8.43 -5.797 1 96.62 91 LYS A C 1
ATOM 726 O O . LYS A 1 91 ? 9.914 9.578 -6.219 1 96.62 91 LYS A O 1
ATOM 731 N N . ALA A 1 92 ? 11.047 8.055 -5.066 1 96.5 92 ALA A N 1
ATOM 732 C CA . ALA A 1 92 ? 12.141 8.969 -4.73 1 96.5 92 ALA A CA 1
ATOM 733 C C . ALA A 1 92 ? 13.406 8.195 -4.375 1 96.5 92 ALA A C 1
ATOM 735 O O . ALA A 1 92 ? 13.375 6.969 -4.242 1 96.5 92 ALA A O 1
ATOM 736 N N . LYS A 1 93 ? 14.469 8.93 -4.309 1 94.06 93 LYS A N 1
ATOM 737 C CA . LYS A 1 93 ? 15.711 8.297 -3.869 1 94.06 93 LYS A CA 1
ATOM 738 C C . LYS A 1 93 ? 15.539 7.629 -2.51 1 94.06 93 LYS A C 1
ATOM 740 O O . LYS A 1 93 ? 14.867 8.164 -1.626 1 94.06 93 LYS A O 1
ATOM 745 N N . CYS A 1 94 ? 16.203 6.508 -2.396 1 93.88 94 CYS A N 1
ATOM 746 C CA . CYS A 1 94 ? 16.156 5.82 -1.109 1 93.88 94 CYS A CA 1
ATOM 747 C C . CYS A 1 94 ? 16.828 6.656 -0.028 1 93.88 94 CYS A C 1
ATOM 749 O O . CYS A 1 94 ? 17.891 7.234 -0.256 1 93.88 94 CYS A O 1
ATOM 751 N N . LEU A 1 95 ? 16.141 6.688 1.129 1 93.12 95 LEU A N 1
ATOM 752 C CA . LEU A 1 95 ? 16.844 7.211 2.297 1 93.12 95 LEU A CA 1
ATOM 753 C C . LEU A 1 95 ? 17.922 6.234 2.766 1 93.12 95 LEU A C 1
ATOM 755 O O . LEU A 1 95 ? 17.906 5.062 2.381 1 93.12 95 LEU A O 1
ATOM 759 N N . LYS A 1 96 ? 18.812 6.699 3.555 1 89.19 96 LYS A N 1
ATOM 760 C CA . LYS A 1 96 ? 19.922 5.863 3.998 1 89.19 96 LYS A CA 1
ATOM 761 C C . LYS A 1 96 ? 19.516 4.949 5.145 1 89.19 96 LYS A C 1
ATOM 763 O O . LYS A 1 96 ? 20.094 3.877 5.332 1 89.19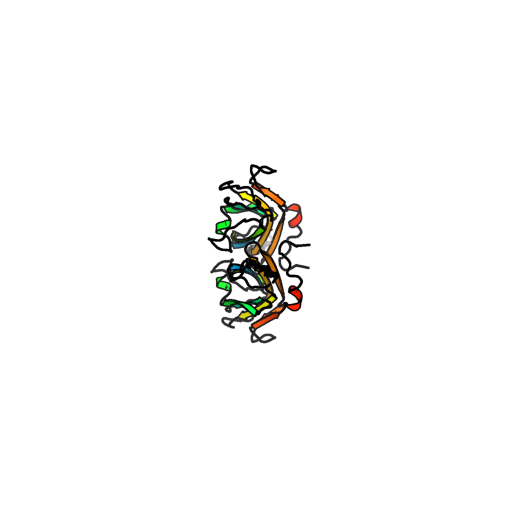 96 LYS A O 1
ATOM 768 N N . GLY A 1 97 ? 18.578 5.426 5.938 1 89.25 97 GLY A N 1
ATOM 769 C CA . GLY A 1 97 ? 18.016 4.645 7.023 1 89.25 97 GLY A CA 1
ATOM 770 C C . GLY A 1 97 ? 16.5 4.535 6.949 1 89.25 97 GLY A C 1
ATOM 771 O O . GLY A 1 97 ? 15.883 5.059 6.023 1 89.25 97 GLY A O 1
ATOM 772 N N . PRO A 1 98 ? 15.961 3.771 7.91 1 91.88 98 PRO A N 1
ATOM 773 C CA . PRO A 1 98 ? 14.5 3.693 7.957 1 91.88 98 PRO A CA 1
ATOM 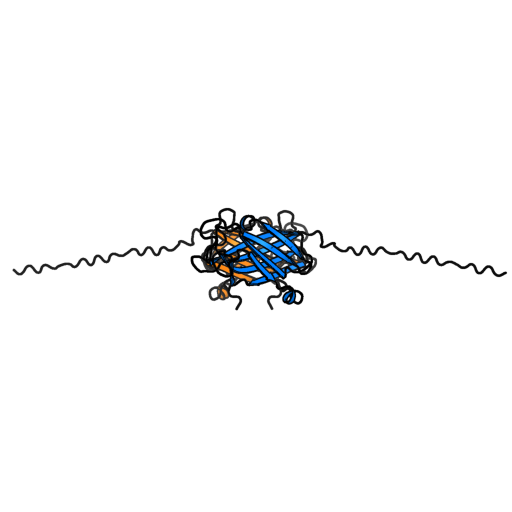774 C C . PRO A 1 98 ? 13.844 5.062 8.117 1 91.88 98 PRO A C 1
ATOM 776 O O . PRO A 1 98 ? 14.438 5.977 8.695 1 91.88 98 PRO A O 1
ATOM 779 N N . VAL A 1 99 ? 12.703 5.195 7.461 1 96 99 VAL A N 1
ATOM 780 C CA . VAL A 1 99 ? 11.898 6.375 7.766 1 96 99 VAL A CA 1
ATOM 781 C C . VAL A 1 99 ? 11.492 6.355 9.242 1 96 99 VAL A C 1
ATOM 783 O O . VAL A 1 99 ? 10.797 5.441 9.688 1 96 99 VAL A O 1
ATOM 786 N N . CYS A 1 100 ? 11.867 7.332 9.977 1 97 100 CYS A N 1
ATOM 787 C CA . CYS A 1 100 ? 11.578 7.301 11.398 1 97 100 CYS A CA 1
ATOM 788 C C . CYS A 1 100 ? 11.023 8.641 11.875 1 97 100 CYS A C 1
ATOM 790 O O . CYS A 1 100 ? 10.797 8.836 13.07 1 97 100 CYS A O 1
ATOM 792 N N . SER A 1 101 ? 10.844 9.523 10.977 1 98.06 101 SER A N 1
ATOM 793 C CA . SER A 1 101 ? 10.234 10.82 11.273 1 98.06 101 SER A CA 1
ATOM 794 C C . SER A 1 101 ? 9.414 11.328 10.094 1 98.06 101 SER A C 1
ATOM 796 O O . SER A 1 101 ? 9.797 11.148 8.938 1 98.06 101 SER A O 1
ATOM 798 N N . ILE A 1 102 ? 8.273 12.008 10.469 1 98.81 102 ILE A N 1
ATOM 799 C CA . ILE A 1 102 ? 7.484 12.648 9.422 1 98.81 102 ILE A CA 1
ATOM 800 C C . ILE A 1 102 ? 7.066 14.047 9.875 1 98.81 102 ILE A C 1
ATOM 802 O O . ILE A 1 102 ? 7.043 14.336 11.07 1 98.81 102 ILE A O 1
ATOM 806 N N . THR A 1 103 ? 6.82 14.859 8.938 1 98.88 103 THR A N 1
ATOM 807 C CA . THR A 1 103 ? 6.086 16.109 9.125 1 98.88 103 THR A CA 1
ATOM 808 C C . THR A 1 103 ? 4.93 16.203 8.133 1 98.88 103 THR A C 1
ATOM 810 O O . THR A 1 103 ? 5.129 16.078 6.926 1 98.88 103 THR A O 1
ATOM 813 N N . LEU A 1 104 ? 3.781 16.344 8.672 1 98.88 104 LEU A N 1
ATOM 814 C CA . LEU A 1 104 ? 2.557 16.531 7.902 1 98.88 104 LEU A CA 1
ATOM 815 C C . LEU A 1 104 ? 2.061 17.969 8.008 1 98.88 104 LEU A C 1
ATOM 817 O O . LEU A 1 104 ? 2.068 18.547 9.094 1 98.88 104 LEU A O 1
ATOM 821 N N . SER A 1 105 ? 1.655 18.547 6.859 1 98.88 105 SER A N 1
ATOM 822 C CA . SER A 1 105 ? 1.154 19.922 6.891 1 98.88 105 SER A CA 1
ATOM 823 C C . SER A 1 105 ? 0.135 20.156 5.781 1 98.88 105 SER A C 1
ATOM 825 O O . SER A 1 105 ? -0.003 19.344 4.867 1 98.88 105 SER A O 1
ATOM 827 N N . HIS A 1 106 ? -0.638 21.203 5.895 1 98.81 106 HIS A N 1
ATOM 828 C CA . HIS A 1 106 ? -1.47 21.703 4.805 1 98.81 106 HIS A CA 1
ATOM 829 C C . HIS A 1 106 ? -1.408 23.219 4.715 1 98.81 106 HIS A C 1
ATOM 831 O O . HIS A 1 106 ? -0.997 23.891 5.668 1 98.81 106 HIS A O 1
ATOM 837 N N . ASP A 1 107 ? -1.887 23.797 3.664 1 98.56 107 ASP A N 1
ATOM 838 C CA . ASP A 1 107 ? -1.677 25.219 3.396 1 98.56 107 ASP A CA 1
ATOM 839 C C . ASP A 1 107 ? -2.852 26.047 3.9 1 98.56 107 ASP A C 1
ATOM 841 O O . ASP A 1 107 ? -2.977 27.234 3.559 1 98.56 107 ASP A O 1
ATOM 845 N N . ASN A 1 108 ? -3.758 25.484 4.543 1 98.06 108 ASN A N 1
ATOM 846 C CA . ASN A 1 108 ? -4.902 26.141 5.172 1 98.06 108 ASN A CA 1
ATOM 847 C C . ASN A 1 108 ? -5.848 26.734 4.137 1 98.06 108 ASN A C 1
ATOM 849 O O . ASN A 1 108 ? -6.605 27.656 4.445 1 98.06 108 ASN A O 1
ATOM 853 N N . SER A 1 109 ? -5.773 26.234 2.943 1 97.56 109 SER A N 1
ATOM 854 C CA . SER A 1 109 ? -6.664 26.75 1.903 1 97.56 109 SER A CA 1
ATOM 855 C C . SER A 1 109 ? -8.016 26.031 1.942 1 97.56 109 SER A C 1
ATOM 857 O O . SER A 1 109 ? -8.148 24.984 2.557 1 97.56 109 SER A O 1
ATOM 859 N N . GLY A 1 110 ? -9.055 26.609 1.229 1 93.62 110 GLY A N 1
ATOM 860 C CA . GLY A 1 110 ? -10.383 26.016 1.122 1 93.62 110 GLY A CA 1
ATOM 861 C C . GLY A 1 110 ? -11.297 26.391 2.27 1 93.62 110 GLY A C 1
ATOM 862 O O . GLY A 1 110 ? -10.898 27.125 3.176 1 93.62 110 GLY A O 1
ATOM 863 N N . PHE A 1 111 ? -12.516 25.766 2.172 1 90 111 PHE A N 1
ATOM 864 C CA . PHE A 1 111 ? -13.508 25.969 3.223 1 90 111 PHE A CA 1
ATOM 865 C C . PHE A 1 111 ? -13.273 25.016 4.383 1 90 111 PHE A C 1
ATOM 867 O O . PHE A 1 111 ? -13.133 23.797 4.172 1 90 111 PHE A O 1
ATOM 874 N N . ALA A 1 112 ? -13.164 25.438 5.68 1 91 112 ALA A N 1
ATOM 875 C CA . ALA A 1 112 ? -12.945 24.641 6.883 1 91 112 ALA A CA 1
ATOM 876 C C . ALA A 1 112 ? -11.727 23.734 6.738 1 91 112 ALA A C 1
ATOM 878 O O . ALA A 1 112 ? -11.844 22.516 6.746 1 91 112 ALA A O 1
ATOM 879 N N . PRO A 1 113 ? -10.57 24.391 6.633 1 97.5 113 PRO A N 1
ATOM 880 C CA . PRO A 1 113 ? -9.359 23.672 6.25 1 97.5 113 PRO A CA 1
ATOM 881 C C . PRO A 1 113 ? -8.812 22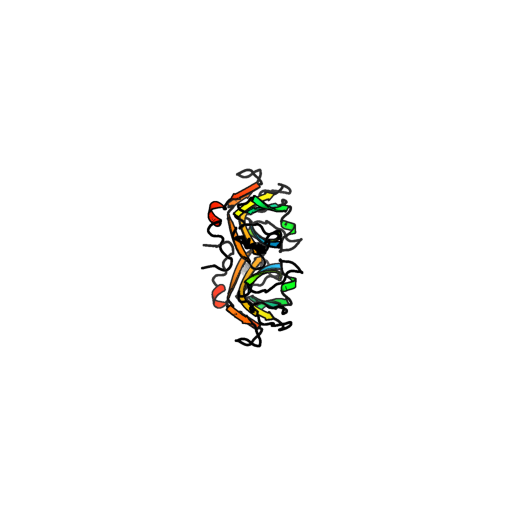.797 7.379 1 97.5 113 PRO A C 1
ATOM 883 O O . PRO A 1 113 ? -7.836 22.062 7.188 1 97.5 113 PRO A O 1
ATOM 886 N N . GLY A 1 114 ? -9.461 22.844 8.586 1 98.19 114 GLY A N 1
ATOM 887 C CA . GLY A 1 114 ? -9.023 21.953 9.648 1 98.19 114 GLY A CA 1
ATOM 888 C C . GLY A 1 114 ? -9.07 20.484 9.258 1 98.19 114 GLY A C 1
ATOM 889 O O . GLY A 1 114 ? -9.93 20.062 8.477 1 98.19 114 GLY A O 1
ATOM 890 N N . TRP A 1 115 ? -8.148 19.812 9.844 1 98.69 115 TRP A N 1
ATOM 891 C CA . TRP A 1 115 ? -7.996 18.406 9.469 1 98.69 115 TRP A CA 1
ATOM 892 C C . TRP A 1 115 ? -7.641 17.562 10.68 1 98.69 115 TRP A C 1
ATOM 894 O O . TRP A 1 115 ? -6.637 17.812 11.352 1 98.69 115 TRP A O 1
ATOM 904 N N . TYR A 1 116 ? -8.5 16.625 10.953 1 98.62 116 TYR A N 1
ATOM 905 C CA . TYR A 1 116 ? -8.156 15.664 12 1 98.62 116 TYR A CA 1
ATOM 906 C C . TYR A 1 116 ? -7.551 14.406 11.406 1 98.62 116 TYR A C 1
ATOM 908 O O . TYR A 1 116 ? -8.188 13.719 10.594 1 98.62 116 TYR A O 1
ATOM 916 N N . VAL A 1 117 ? -6.355 14.133 11.844 1 98.62 117 VAL A N 1
ATOM 917 C CA . VAL A 1 117 ? -5.637 12.984 11.312 1 98.62 117 VAL A CA 1
ATOM 918 C C . VAL A 1 117 ? -5.449 11.938 12.414 1 98.62 117 VAL A C 1
ATOM 920 O O . VAL A 1 117 ? -4.992 12.266 13.516 1 98.62 117 VAL A O 1
ATOM 923 N N . ASP A 1 118 ? -5.754 10.719 12.055 1 97.5 118 ASP A N 1
ATOM 924 C CA . ASP A 1 118 ? -5.508 9.633 13 1 97.5 118 ASP A CA 1
ATOM 925 C C . ASP A 1 118 ? -4.059 9.148 12.914 1 97.5 118 ASP A C 1
ATOM 927 O O . ASP A 1 118 ? -3.334 9.172 13.906 1 97.5 118 ASP A O 1
ATOM 931 N N . SER A 1 119 ? -3.66 8.789 11.734 1 97.94 119 SER A N 1
ATOM 932 C CA . SER A 1 119 ? -2.322 8.219 11.625 1 97.94 119 SER A CA 1
ATOM 933 C C . SER A 1 119 ? -1.81 8.273 10.195 1 97.94 119 SER A C 1
ATOM 935 O O . SER A 1 119 ? -2.586 8.484 9.258 1 97.94 119 SER A O 1
ATOM 937 N N . VAL A 1 120 ? -0.531 8.117 10.055 1 98.56 120 VAL A N 1
ATOM 938 C CA . VAL A 1 120 ? 0.178 7.953 8.789 1 98.56 120 VAL A CA 1
ATOM 939 C C . VAL A 1 120 ? 1.014 6.676 8.836 1 98.56 120 VAL A C 1
ATOM 941 O O . VAL A 1 120 ? 1.817 6.48 9.75 1 98.56 120 VAL A O 1
ATOM 944 N N . ASP A 1 121 ? 0.784 5.812 7.902 1 97.31 121 ASP A N 1
ATOM 945 C CA . ASP A 1 121 ? 1.601 4.617 7.715 1 97.31 121 ASP A CA 1
ATOM 946 C C . ASP A 1 121 ? 2.488 4.746 6.477 1 97.31 121 ASP A C 1
ATOM 948 O O . ASP A 1 121 ? 2.012 5.117 5.402 1 97.31 121 ASP A O 1
ATOM 952 N N . VAL A 1 122 ? 3.768 4.422 6.684 1 97.75 122 VAL A N 1
ATOM 953 C CA . VAL A 1 122 ? 4.719 4.504 5.578 1 97.75 122 VAL A CA 1
ATOM 954 C C . VAL A 1 122 ? 5.375 3.145 5.359 1 97.75 122 VAL A C 1
ATOM 956 O O . VAL A 1 122 ? 5.957 2.572 6.285 1 97.75 122 VAL A O 1
ATOM 959 N N . THR A 1 123 ? 5.238 2.635 4.176 1 96.31 123 THR A N 1
ATOM 960 C CA . THR A 1 123 ? 5.965 1.447 3.74 1 96.31 123 THR A CA 1
ATOM 961 C C . THR A 1 123 ? 6.988 1.804 2.666 1 96.31 123 THR A C 1
ATOM 963 O O . THR A 1 123 ? 6.633 2.342 1.615 1 96.31 123 THR A O 1
ATOM 966 N N . VAL A 1 124 ? 8.211 1.48 3.002 1 95.94 124 VAL A N 1
ATOM 967 C CA . VAL A 1 124 ? 9.281 1.717 2.037 1 95.94 124 VAL A CA 1
ATOM 968 C C . VAL A 1 124 ? 9.641 0.41 1.335 1 95.94 124 VAL A C 1
ATOM 970 O O . VAL A 1 124 ? 9.891 -0.605 1.989 1 95.94 124 VAL A O 1
ATOM 973 N N . ILE A 1 125 ? 9.586 0.486 0.071 1 95.44 125 ILE A N 1
ATOM 974 C CA . ILE A 1 125 ? 9.953 -0.67 -0.74 1 95.44 125 ILE A CA 1
ATOM 975 C C . ILE A 1 125 ? 11.219 -0.364 -1.534 1 95.44 125 ILE A C 1
ATOM 977 O O . ILE A 1 125 ? 11.273 0.622 -2.273 1 95.44 125 ILE A O 1
ATOM 981 N N . SER A 1 126 ? 12.203 -1.088 -1.303 1 89.56 126 SER A N 1
ATOM 982 C CA . SER A 1 126 ? 13.477 -0.976 -2.014 1 89.56 126 SER A CA 1
ATOM 983 C C . SER A 1 126 ? 13.758 -2.227 -2.838 1 89.56 126 SER A C 1
ATOM 985 O O . SER A 1 126 ? 13.453 -3.342 -2.41 1 89.56 126 SER A O 1
ATOM 987 N N . PRO A 1 127 ? 14.383 -1.904 -3.969 1 80.69 127 PRO A N 1
ATOM 988 C CA . PRO A 1 127 ? 14.797 -3.1 -4.707 1 80.69 127 PRO A CA 1
ATOM 989 C C . PRO A 1 127 ? 15.773 -3.973 -3.918 1 80.69 127 PRO A C 1
ATOM 991 O O . PRO A 1 127 ? 16.688 -3.455 -3.264 1 80.69 127 PRO A O 1
ATOM 994 N N . ARG A 1 128 ? 15.602 -5.199 -3.611 1 71.44 128 ARG A N 1
ATOM 995 C CA . ARG A 1 128 ? 16.484 -6.223 -3.059 1 71.44 128 ARG A CA 1
ATOM 996 C C . ARG A 1 128 ? 16.469 -6.203 -1.533 1 71.44 128 ARG A C 1
ATOM 998 O O . ARG A 1 128 ? 16.844 -7.184 -0.888 1 71.44 128 ARG A O 1
ATOM 1005 N N . LEU A 1 129 ? 16.078 -4.926 -0.947 1 74.88 129 LEU A N 1
ATOM 1006 C CA . LEU A 1 129 ? 16.094 -4.883 0.511 1 74.88 129 LEU A CA 1
ATOM 1007 C C . LEU A 1 129 ? 14.719 -5.176 1.082 1 74.88 129 LEU A C 1
ATOM 1009 O O . LEU A 1 129 ? 14.539 -5.23 2.301 1 74.88 129 LEU A O 1
ATOM 1013 N N . GLY A 1 130 ? 13.781 -5.348 0.227 1 82.12 130 GLY A N 1
ATOM 1014 C CA . GLY A 1 130 ? 12.453 -5.656 0.728 1 82.12 130 GLY A CA 1
ATOM 1015 C C . GLY A 1 130 ? 11.68 -4.426 1.165 1 82.12 130 GLY A C 1
ATOM 1016 O O . GLY A 1 130 ? 11.719 -3.393 0.494 1 82.12 130 GLY A O 1
ATOM 1017 N N . CYS A 1 131 ? 10.797 -4.66 2.158 1 89.94 131 CYS A N 1
ATOM 1018 C CA . CYS A 1 131 ? 9.984 -3.523 2.584 1 89.94 131 CYS A CA 1
ATOM 1019 C C . CYS A 1 131 ? 10.062 -3.334 4.094 1 89.94 131 CYS A C 1
ATOM 1021 O O . CYS A 1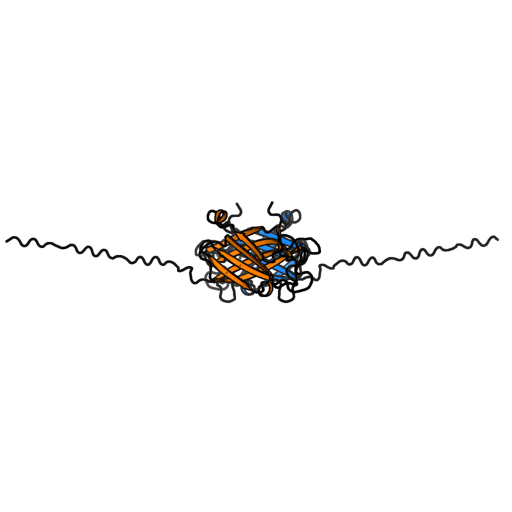 131 ? 10.398 -4.27 4.824 1 89.94 131 CYS A O 1
ATOM 1023 N N . ARG A 1 132 ? 10.008 -2.111 4.496 1 91.19 132 ARG A N 1
ATOM 1024 C CA . ARG A 1 132 ? 9.922 -1.695 5.891 1 91.19 132 ARG A CA 1
ATOM 1025 C C . ARG A 1 132 ? 8.719 -0.796 6.121 1 91.19 132 ARG A C 1
ATOM 1027 O O . ARG A 1 132 ? 8.438 0.098 5.32 1 91.19 132 ARG A O 1
ATOM 1034 N N . LYS A 1 133 ? 8.062 -1.094 7.215 1 93.38 133 LYS A N 1
ATOM 1035 C CA . LYS A 1 133 ? 6.855 -0.33 7.527 1 93.38 133 LYS A CA 1
ATOM 1036 C C . LYS A 1 133 ? 7.004 0.417 8.852 1 93.38 133 LYS A C 1
ATOM 1038 O O . LYS A 1 133 ? 7.539 -0.127 9.82 1 93.38 133 LYS A O 1
ATOM 1043 N N . THR A 1 134 ? 6.605 1.647 8.914 1 95.06 134 THR A N 1
ATOM 1044 C CA . THR A 1 134 ? 6.531 2.451 10.133 1 95.06 134 THR A CA 1
ATOM 1045 C C . THR A 1 134 ? 5.164 3.115 10.258 1 95.06 134 THR A C 1
ATOM 1047 O O . THR A 1 134 ? 4.648 3.682 9.289 1 95.06 134 THR A O 1
ATOM 1050 N N . ASN A 1 135 ? 4.578 3.023 11.414 1 95.81 135 ASN A N 1
ATOM 1051 C CA . ASN A 1 135 ? 3.326 3.711 11.719 1 95.81 135 ASN A CA 1
ATOM 1052 C C . ASN A 1 135 ? 3.566 4.973 12.547 1 95.81 135 ASN A C 1
ATOM 1054 O O . ASN A 1 135 ? 4.273 4.934 13.555 1 95.81 135 ASN A O 1
ATOM 1058 N N . PHE A 1 136 ? 3.002 6.043 12.109 1 97.94 136 PHE A N 1
ATOM 1059 C CA . PHE A 1 136 ? 3.109 7.324 12.789 1 97.94 136 PHE A CA 1
ATOM 1060 C C . PHE A 1 136 ? 1.754 7.766 13.328 1 97.94 136 PHE A C 1
ATOM 1062 O O . PHE A 1 136 ? 0.929 8.305 12.586 1 97.94 136 PHE A O 1
ATOM 1069 N N . PRO A 1 137 ? 1.552 7.602 14.648 1 97.75 137 PRO A N 1
ATOM 1070 C CA . PRO A 1 137 ? 0.304 8.109 15.219 1 97.75 137 PRO A CA 1
ATOM 1071 C C . PRO A 1 137 ? 0.285 9.633 15.328 1 97.75 137 PRO A C 1
ATOM 1073 O O . PRO A 1 137 ? 1.292 10.242 15.703 1 97.75 137 PRO A O 1
ATOM 1076 N N . ILE A 1 138 ? -0.828 10.211 14.914 1 98.19 138 ILE A N 1
ATOM 1077 C CA . ILE A 1 138 ? -0.99 11.648 15.07 1 98.19 138 ILE A CA 1
ATOM 1078 C C . ILE A 1 138 ? -2.102 11.938 16.078 1 98.19 138 ILE A C 1
ATOM 1080 O O . ILE A 1 138 ? -1.853 12.523 17.141 1 98.19 138 ILE A O 1
ATOM 1084 N N . GLY A 1 139 ? -3.26 11.453 15.828 1 97.88 139 GLY A N 1
ATOM 1085 C CA . GLY A 1 139 ? -4.367 11.586 16.766 1 97.88 139 GLY A CA 1
ATOM 1086 C C . GLY A 1 139 ? -4.684 13.023 17.125 1 97.88 139 GLY A C 1
ATOM 1087 O O . GLY A 1 139 ? -4.836 13.359 18.297 1 97.88 139 GLY A O 1
ATOM 1088 N N . GLY A 1 140 ? -4.781 13.867 16.078 1 98.12 140 GLY A N 1
ATOM 1089 C CA . GLY A 1 140 ? -5.023 15.258 16.422 1 98.12 140 GLY A CA 1
ATOM 1090 C C . GLY A 1 140 ? -5.328 16.125 15.203 1 98.12 140 GLY A C 1
ATOM 1091 O O . GLY A 1 140 ? -5.309 15.641 14.07 1 98.12 140 GLY A O 1
ATOM 1092 N N . TRP A 1 141 ? -5.586 17.422 15.508 1 98.5 141 TRP A N 1
ATOM 1093 C CA . TRP A 1 141 ? -5.973 18.406 14.492 1 98.5 141 TRP A CA 1
ATOM 1094 C C . TRP A 1 141 ? -4.75 19.109 13.922 1 98.5 141 TRP A C 1
ATOM 1096 O O . TRP A 1 141 ? -3.85 19.5 14.664 1 98.5 141 TRP A O 1
ATOM 1106 N N . LEU A 1 142 ? -4.711 19.203 12.688 1 98.81 142 LEU A N 1
ATOM 1107 C CA . LEU A 1 142 ? -3.947 20.234 11.992 1 98.81 142 LEU A CA 1
ATOM 1108 C C . LEU A 1 142 ? -4.848 21.406 11.586 1 98.81 142 LEU A C 1
ATOM 1110 O O . LEU A 1 142 ? -5.547 21.328 10.57 1 98.81 142 LEU A O 1
ATOM 1114 N N . ALA A 1 143 ? -4.758 22.438 12.391 1 98.56 143 ALA A N 1
ATOM 1115 C CA . ALA A 1 143 ? -5.727 23.516 12.195 1 98.56 143 ALA A CA 1
ATOM 1116 C C . ALA A 1 143 ? -5.262 24.797 12.875 1 98.56 143 ALA A C 1
ATOM 1118 O O . ALA A 1 143 ? -4.578 24.75 13.898 1 98.56 143 ALA A O 1
ATOM 1119 N N . SER A 1 144 ? -5.73 25.844 12.273 1 97.56 144 SER A N 1
ATOM 1120 C CA . SER A 1 144 ? -5.426 27.141 12.867 1 97.56 144 SER A CA 1
ATOM 1121 C C . SER A 1 144 ? -6.449 27.5 13.938 1 97.56 144 SER A C 1
ATOM 1123 O O . SER A 1 144 ? -6.195 28.375 14.773 1 97.56 144 SER A O 1
ATOM 1125 N N . ASP A 1 145 ? -7.555 26.844 13.977 1 96 145 ASP A N 1
ATOM 1126 C CA . ASP A 1 145 ? -8.656 27.234 14.852 1 96 145 ASP A CA 1
ATOM 1127 C C . ASP A 1 145 ? -9.016 26.125 15.82 1 96 145 ASP A C 1
ATOM 1129 O O . ASP A 1 145 ? -10.023 26.203 16.531 1 96 145 ASP A O 1
ATOM 1133 N N . GLU A 1 146 ? -8.344 25.062 15.758 1 94.75 146 GLU A N 1
ATOM 1134 C CA . GLU A 1 146 ? -8.43 23.969 16.719 1 94.75 146 GLU A CA 1
ATOM 1135 C C . GLU A 1 146 ? -7.066 23.672 17.344 1 94.75 146 GLU A C 1
ATOM 1137 O O . GLU A 1 146 ? -6.043 23.734 16.656 1 94.75 146 GLU A O 1
ATOM 1142 N N . ALA A 1 147 ? -7.129 23.297 18.641 1 95.44 147 ALA A N 1
ATOM 1143 C CA . ALA A 1 147 ? -5.859 22.953 19.266 1 95.44 147 ALA A CA 1
ATOM 1144 C C . ALA A 1 147 ? -5.145 21.844 18.5 1 95.44 147 ALA A C 1
ATOM 1146 O O . ALA A 1 147 ? -5.77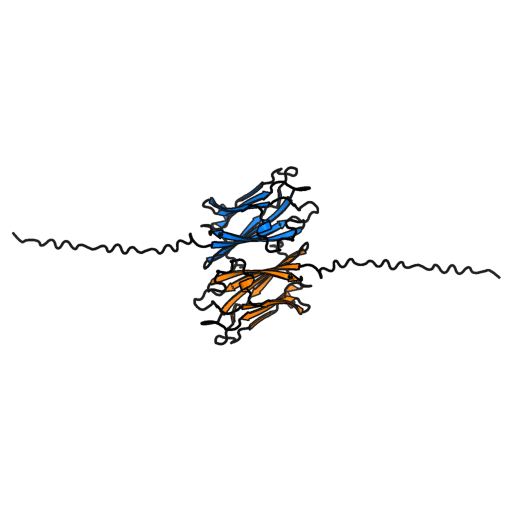 20.875 18.062 1 95.44 147 ALA A O 1
ATOM 1147 N N . PRO A 1 148 ? -3.779 21.906 18.281 1 97.12 148 PRO A N 1
ATOM 1148 C CA . PRO A 1 148 ? -2.836 22.828 18.922 1 97.12 148 PRO A CA 1
ATOM 1149 C C . PRO A 1 148 ? -2.619 24.109 18.109 1 97.12 148 PRO A C 1
ATOM 1151 O O . PRO A 1 148 ? -1.578 24.766 18.234 1 97.12 148 PRO A O 1
ATOM 1154 N N . PHE A 1 149 ? -3.488 24.438 17.188 1 97.88 149 PHE A N 1
ATOM 1155 C CA . PHE A 1 149 ? -3.559 25.688 16.422 1 97.88 149 PHE A CA 1
ATOM 1156 C C . PHE A 1 149 ? -2.389 25.797 15.453 1 97.88 149 PHE A C 1
ATOM 1158 O O . PHE A 1 149 ? -1.75 26.844 15.352 1 97.88 149 PHE A O 1
ATOM 1165 N N . ASN A 1 150 ? -2.057 24.719 14.93 1 98.56 150 ASN A N 1
ATOM 1166 C CA . ASN A 1 150 ? -0.992 24.609 13.938 1 98.56 150 ASN A CA 1
ATOM 1167 C C . ASN A 1 150 ? -1.389 23.672 12.789 1 98.56 150 ASN A C 1
ATOM 1169 O O . ASN A 1 150 ? -2.004 22.625 13.016 1 98.56 150 ASN A O 1
ATOM 1173 N N . THR A 1 151 ? -1.057 24.062 11.602 1 98.75 151 THR A N 1
ATOM 1174 C CA . THR A 1 151 ? -1.411 23.266 10.43 1 98.75 151 THR A CA 1
ATOM 1175 C C . THR A 1 151 ? -0.28 22.312 10.055 1 98.75 151 THR A C 1
ATOM 1177 O O . THR A 1 151 ? -0.348 21.625 9.031 1 98.75 151 THR A O 1
ATOM 1180 N N . ARG A 1 152 ? 0.712 22.328 10.859 1 98.69 152 ARG A N 1
ATOM 1181 C CA . ARG A 1 152 ? 1.889 21.484 10.703 1 98.69 152 ARG A CA 1
ATOM 1182 C C . ARG A 1 152 ? 2.111 20.625 11.945 1 98.69 152 ARG A C 1
ATOM 1184 O O . ARG A 1 152 ? 1.973 21.109 13.07 1 98.69 152 ARG A O 1
ATOM 1191 N N . TYR A 1 153 ? 2.373 19.297 11.727 1 98.69 153 TYR A N 1
ATOM 1192 C CA . TYR A 1 153 ? 2.588 18.391 12.844 1 98.69 153 TYR A CA 1
ATOM 1193 C C . TYR A 1 153 ? 3.686 17.375 12.523 1 98.69 153 TYR A C 1
ATOM 1195 O O . TYR A 1 153 ? 3.691 16.781 11.445 1 98.69 153 TYR A O 1
ATOM 1203 N N . GLY A 1 154 ? 4.57 17.188 13.398 1 98.56 154 GLY A N 1
ATOM 1204 C CA . GLY A 1 154 ? 5.656 16.234 13.242 1 98.56 154 GLY A CA 1
ATOM 1205 C C . GLY A 1 154 ? 5.578 15.07 14.211 1 98.56 154 GLY A C 1
ATOM 1206 O O . GLY A 1 154 ? 5.125 15.234 15.344 1 98.56 154 GLY A O 1
ATOM 1207 N N . VAL A 1 155 ? 5.996 13.922 13.766 1 98.5 155 VAL A N 1
ATOM 1208 C CA . VAL A 1 155 ? 6.172 12.75 14.609 1 98.5 155 VAL A CA 1
ATOM 1209 C C . VAL A 1 155 ? 7.605 12.227 14.484 1 98.5 155 VAL A C 1
ATOM 1211 O O . VAL A 1 155 ? 8.086 11.992 13.375 1 98.5 155 VAL A O 1
ATOM 1214 N N . TYR A 1 156 ? 8.242 12.094 15.609 1 97.19 156 TYR A N 1
ATOM 1215 C CA . TYR A 1 156 ? 9.617 11.617 15.672 1 97.19 156 TYR A CA 1
ATOM 1216 C C . TYR A 1 156 ? 9.703 10.273 16.391 1 97.19 156 TYR A C 1
ATOM 1218 O O . TYR A 1 156 ? 9.414 10.195 17.594 1 97.19 156 TYR A O 1
ATOM 1226 N N . LEU A 1 157 ? 10.227 9.227 15.641 1 96.94 157 LEU A N 1
ATOM 1227 C CA . LEU A 1 157 ? 10.289 7.891 16.219 1 96.94 157 LEU A CA 1
ATOM 1228 C C . LEU A 1 157 ? 11.688 7.301 16.094 1 96.94 157 LEU A C 1
ATOM 1230 O O . LEU A 1 157 ? 11.875 6.094 16.25 1 96.94 157 LEU A O 1
ATOM 1234 N N . CYS A 1 158 ? 12.672 8.047 15.82 1 95 158 CYS A N 1
ATOM 1235 C CA . CYS A 1 158 ? 13.984 7.523 15.484 1 95 158 CYS A CA 1
ATOM 1236 C C . CYS A 1 158 ? 14.617 6.816 16.672 1 95 158 CYS A C 1
ATOM 1238 O O . CYS A 1 158 ? 15.367 5.855 16.5 1 95 158 CYS A O 1
ATOM 1240 N N . ASP A 1 159 ? 14.32 7.18 17.828 1 92.94 159 ASP A N 1
ATOM 1241 C CA . ASP A 1 159 ? 14.883 6.543 19.016 1 92.94 159 ASP A CA 1
ATOM 1242 C C . ASP A 1 159 ? 14.312 5.137 19.203 1 92.94 159 ASP A C 1
ATOM 1244 O O . ASP A 1 159 ? 14.977 4.262 19.766 1 92.94 159 ASP A O 1
ATOM 1248 N N . GLU A 1 160 ? 13.117 4.922 18.719 1 87.31 160 GLU A N 1
ATOM 1249 C CA . GLU A 1 160 ? 12.406 3.66 18.906 1 87.31 160 GLU A CA 1
ATOM 1250 C C . GLU A 1 160 ? 12.688 2.682 17.781 1 87.31 160 GLU A C 1
ATOM 1252 O O . GLU A 1 160 ? 12.758 1.472 18 1 87.31 160 GLU A O 1
ATOM 1257 N N . ILE A 1 161 ? 12.758 3.115 16.609 1 77.75 161 ILE A N 1
ATOM 1258 C CA . ILE A 1 161 ? 12.734 2.283 15.406 1 77.75 161 ILE A CA 1
ATOM 1259 C C . ILE A 1 161 ? 14.156 1.859 15.047 1 77.75 161 ILE A C 1
ATOM 1261 O O . ILE A 1 161 ? 14.367 0.786 14.477 1 77.75 161 ILE A O 1
ATOM 1265 N N . VAL A 1 162 ? 15.125 2.641 15.156 1 61.62 162 VAL A N 1
ATOM 1266 C CA . VAL A 1 162 ? 16.469 2.268 14.734 1 61.62 162 VAL A CA 1
ATOM 1267 C C . VAL A 1 162 ? 16.828 0.892 15.289 1 61.62 162 VAL A C 1
ATOM 1269 O O . VAL A 1 162 ? 17.578 0.136 14.672 1 61.62 162 VAL A O 1
ATOM 1272 N N . HIS A 1 163 ? 16.141 0.462 16.234 1 56.06 163 HIS A N 1
ATOM 1273 C CA . HIS A 1 163 ? 16.453 -0.874 16.734 1 56.06 163 HIS A CA 1
ATOM 1274 C C . HIS A 1 163 ? 15.547 -1.922 16.094 1 56.06 163 HIS A C 1
ATOM 1276 O O . HIS A 1 163 ? 15.898 -3.104 16.047 1 56.06 163 HIS A O 1
ATOM 1282 N N . PHE A 1 164 ? 14.391 -1.466 15.562 1 49.25 164 PHE A N 1
ATOM 1283 C CA . PHE A 1 164 ? 13.391 -2.479 15.25 1 49.25 164 PHE A CA 1
ATOM 1284 C C . PHE A 1 164 ? 12.719 -2.188 13.914 1 49.25 164 PHE A C 1
ATOM 1286 O O . PHE A 1 164 ? 11.695 -2.787 13.586 1 49.25 164 PHE A O 1
ATOM 1293 N N . GLY A 1 165 ? 13.289 -1.572 12.922 1 48.34 165 GLY A N 1
ATOM 1294 C CA . GLY A 1 165 ? 12.375 -1.438 11.797 1 48.34 165 GLY A CA 1
ATOM 1295 C C . GLY A 1 165 ? 11.773 -2.758 11.352 1 48.34 165 GLY A C 1
ATOM 1296 O O . GLY A 1 165 ? 12.492 -3.744 11.172 1 48.34 165 GLY A O 1
ATOM 1297 N N . SER A 1 166 ? 10.367 -3.082 11.461 1 52.22 166 SER A N 1
ATOM 1298 C CA . SER A 1 166 ? 9.75 -4.367 11.156 1 52.22 166 SER A CA 1
ATOM 1299 C C . SER A 1 166 ? 9.711 -4.621 9.648 1 52.22 166 SER A C 1
ATOM 1301 O O . SER A 1 166 ? 9.258 -3.771 8.883 1 52.22 166 SER A O 1
ATOM 1303 N N . LYS A 1 167 ? 10.508 -5.594 9.234 1 59.72 167 LYS A N 1
ATOM 1304 C CA . LYS A 1 167 ? 10.344 -6.07 7.867 1 59.72 167 LYS A CA 1
ATOM 1305 C C . LYS A 1 167 ? 8.891 -6.414 7.57 1 59.72 167 LYS A C 1
ATOM 1307 O O . LYS A 1 167 ? 8.164 -6.859 8.461 1 59.72 167 LYS A O 1
ATOM 1312 N N . CYS A 1 168 ? 8.375 -5.879 6.523 1 59.84 168 CYS A N 1
ATOM 1313 C CA . CYS A 1 168 ? 6.988 -6.164 6.168 1 59.84 168 CYS A CA 1
ATOM 1314 C C . CYS A 1 168 ? 6.68 -7.648 6.32 1 59.84 168 CYS A C 1
ATOM 1316 O O . CYS A 1 168 ? 5.535 -8.023 6.578 1 59.84 168 CYS A O 1
ATOM 1318 N N . SER A 1 169 ? 7.586 -8.602 6.102 1 53.56 169 SER A N 1
ATOM 1319 C CA . SER A 1 169 ? 7.324 -10.031 6.18 1 53.56 169 SER A CA 1
ATOM 1320 C C . SER A 1 169 ? 7.234 -10.5 7.629 1 53.56 169 SER A C 1
ATOM 1322 O O . SER A 1 169 ? 6.793 -11.617 7.898 1 53.56 169 SER A O 1
ATOM 1324 N N . ASP A 1 170 ? 7.719 -9.82 8.594 1 45.66 170 ASP A N 1
ATOM 1325 C CA . ASP A 1 170 ? 7.863 -10.367 9.945 1 45.66 170 ASP A CA 1
ATOM 1326 C C . ASP A 1 170 ? 6.547 -10.297 10.711 1 45.66 170 ASP A C 1
ATOM 1328 O O . ASP A 1 170 ? 6.383 -9.445 11.594 1 45.66 170 ASP A O 1
ATOM 1332 N N . GLU A 1 171 ? 5.461 -10.148 10.188 1 37.81 171 GLU A N 1
ATOM 1333 C CA . GLU A 1 171 ? 4.363 -10.359 11.125 1 37.81 171 GLU A CA 1
ATOM 1334 C C . GLU A 1 171 ? 4.539 -11.664 11.891 1 37.81 171 GLU A C 1
ATOM 1336 O O . GLU A 1 171 ? 4.633 -12.734 11.289 1 37.81 171 GLU A O 1
ATOM 1341 N N . ASN A 1 172 ? 5.242 -11.703 12.961 1 32.47 172 ASN A N 1
ATOM 1342 C CA . ASN A 1 172 ? 5.348 -12.781 13.93 1 32.47 172 ASN A CA 1
ATOM 1343 C C . ASN A 1 172 ? 3.982 -13.367 14.273 1 32.47 172 ASN A C 1
ATOM 1345 O O . ASN A 1 172 ? 3.025 -12.625 14.516 1 32.47 172 ASN A O 1
ATOM 1349 N N . MET B 1 1 ? -83.5 1.904 9.875 1 27.34 1 MET B N 1
ATOM 1350 C CA . MET B 1 1 ? -82.625 1.763 8.711 1 27.34 1 MET B CA 1
ATOM 1351 C C . MET B 1 1 ? -81.25 2.465 8.953 1 27.34 1 MET B C 1
ATOM 1353 O O . MET B 1 1 ? -81.125 3.676 8.758 1 27.34 1 MET B O 1
ATOM 1357 N N . ASP B 1 2 ? -80.625 2.225 10.141 1 33.34 2 ASP B N 1
ATOM 1358 C CA . ASP B 1 2 ? -79.438 2.82 10.688 1 33.34 2 ASP B CA 1
ATOM 1359 C C . ASP B 1 2 ? -78.25 2.578 9.773 1 33.34 2 ASP B C 1
ATOM 1361 O O . ASP B 1 2 ? -77.938 1.435 9.422 1 33.34 2 ASP B O 1
ATOM 1365 N N . VAL B 1 3 ? -77.875 3.568 8.867 1 27.42 3 VAL B N 1
ATOM 1366 C CA . VAL B 1 3 ? -76.812 3.662 7.918 1 27.42 3 VAL B CA 1
ATOM 1367 C C . VAL B 1 3 ? -75.438 3.465 8.641 1 27.42 3 VAL B C 1
ATOM 1369 O O . VAL B 1 3 ? -75.062 4.266 9.5 1 27.42 3 VAL B O 1
ATOM 1372 N N . LYS B 1 4 ? -75.125 2.188 9.07 1 28.88 4 LYS B N 1
ATOM 1373 C CA . LYS B 1 4 ? -73.812 1.753 9.5 1 28.88 4 LYS B CA 1
ATOM 1374 C C . LYS B 1 4 ? -72.688 2.285 8.57 1 28.88 4 LYS B C 1
ATOM 1376 O O . LYS B 1 4 ? -72.625 1.87 7.41 1 28.88 4 LYS B O 1
ATOM 1381 N N . LEU B 1 5 ? -72.5 3.678 8.617 1 29.78 5 LEU B N 1
ATOM 1382 C CA . LEU B 1 5 ? -71.375 4.227 7.891 1 29.78 5 LEU B CA 1
ATOM 1383 C C . LEU B 1 5 ? -70.125 3.436 8.195 1 29.78 5 LEU B C 1
ATOM 1385 O O . LEU B 1 5 ? -69.688 3.387 9.344 1 29.78 5 LEU B O 1
ATOM 1389 N N . LEU B 1 6 ? -70 2.217 7.672 1 29.77 6 LEU B N 1
ATOM 1390 C CA . LEU B 1 6 ? -68.75 1.457 7.613 1 29.77 6 LEU B CA 1
ATOM 1391 C C . LEU B 1 6 ? -67.562 2.355 7.215 1 29.77 6 LEU B C 1
ATOM 1393 O O . LEU B 1 6 ? -67.562 2.861 6.09 1 29.77 6 LEU B O 1
ATOM 1397 N N . ILE B 1 7 ? -67.25 3.326 8.125 1 32.66 7 ILE B N 1
ATOM 1398 C CA . ILE B 1 7 ? -66 4.062 7.891 1 32.66 7 ILE B CA 1
ATOM 1399 C C . ILE B 1 7 ? -64.875 3.08 7.613 1 32.66 7 ILE B C 1
ATOM 1401 O O . ILE B 1 7 ? -64.562 2.244 8.461 1 32.66 7 ILE B O 1
ATOM 1405 N N . LEU B 1 8 ? -64.875 2.492 6.395 1 33.09 8 LEU B N 1
ATOM 1406 C CA . LEU B 1 8 ? -63.656 1.815 5.91 1 33.09 8 LEU B CA 1
ATOM 1407 C C . LEU B 1 8 ? -62.406 2.682 6.133 1 33.09 8 LEU B C 1
ATOM 1409 O O . LEU B 1 8 ? -62.281 3.76 5.547 1 33.09 8 LEU B O 1
ATOM 1413 N N . TRP B 1 9 ? -61.938 2.746 7.438 1 33.34 9 TRP B N 1
ATOM 1414 C CA . TRP B 1 9 ? -60.594 3.275 7.668 1 33.34 9 TRP B CA 1
ATOM 1415 C C . TRP B 1 9 ? -59.594 2.684 6.68 1 33.34 9 TRP B C 1
ATOM 1417 O O . TRP B 1 9 ? -59.344 1.477 6.691 1 33.34 9 TRP B O 1
ATOM 1427 N N . VAL B 1 10 ? -59.656 3.131 5.383 1 32.34 10 VAL B N 1
ATOM 1428 C CA . VAL B 1 10 ? -58.562 2.896 4.469 1 32.34 10 VAL B CA 1
ATOM 1429 C C . VAL B 1 10 ? -57.25 3.281 5.141 1 32.34 10 VAL B C 1
ATOM 1431 O O . VAL B 1 10 ? -57 4.453 5.453 1 32.34 10 VAL B O 1
ATOM 1434 N N . THR B 1 11 ? -56.812 2.482 6.141 1 33.16 11 THR B N 1
ATOM 1435 C CA . THR B 1 11 ? -55.438 2.623 6.566 1 33.16 11 THR B CA 1
ATOM 1436 C C . THR B 1 11 ? -54.5 2.67 5.363 1 33.16 11 THR B C 1
ATOM 1438 O O . THR B 1 11 ? -54.406 1.708 4.598 1 33.16 11 THR B O 1
ATOM 1441 N N . LEU B 1 12 ? -54.5 3.803 4.668 1 33.75 12 LEU B N 1
ATOM 1442 C CA . LEU B 1 12 ? -53.406 4 3.742 1 33.75 12 LEU B CA 1
ATOM 1443 C C . LEU B 1 12 ? -52.062 3.664 4.41 1 33.75 12 LEU B C 1
ATOM 1445 O O . LEU B 1 12 ? -51.656 4.34 5.355 1 33.75 12 LEU B O 1
ATOM 1449 N N . PHE B 1 13 ? -51.906 2.328 4.691 1 34.53 13 PHE B N 1
ATOM 1450 C CA . PHE B 1 13 ? -50.5 1.981 4.938 1 34.53 13 PHE B CA 1
ATOM 1451 C C . PHE B 1 13 ? -49.594 2.648 3.914 1 34.53 13 PHE B C 1
ATOM 1453 O O . PHE B 1 13 ? -49.688 2.361 2.719 1 34.53 13 PHE B O 1
ATOM 1460 N N . CYS B 1 14 ? -49.438 3.945 4.047 1 33.41 14 CYS B N 1
ATOM 1461 C CA . CYS B 1 14 ? -48.312 4.523 3.305 1 33.41 14 CYS B CA 1
ATOM 1462 C C . CYS B 1 14 ? -47.094 3.627 3.385 1 33.41 14 CYS B C 1
ATOM 1464 O O . CYS B 1 14 ? -46.531 3.436 4.465 1 33.41 14 CYS B O 1
ATOM 1466 N N . ALA B 1 15 ? -47.188 2.486 2.662 1 32.25 15 ALA B N 1
ATOM 1467 C CA . ALA B 1 15 ? -45.875 1.877 2.385 1 32.25 15 ALA B CA 1
ATOM 1468 C C . ALA B 1 15 ? -44.844 2.941 2.111 1 32.25 15 ALA B C 1
ATOM 1470 O O . ALA B 1 15 ? -44.844 3.59 1.062 1 32.25 15 ALA B O 1
ATOM 1471 N N . SER B 1 16 ? -44.625 3.791 3.102 1 34.81 16 SER B N 1
ATOM 1472 C CA . SER B 1 16 ? -43.344 4.496 2.936 1 34.81 16 SER B CA 1
ATOM 1473 C C . SER B 1 16 ? -42.281 3.582 2.344 1 34.81 16 SER B C 1
ATOM 1475 O O . SER B 1 16 ? -42.031 2.502 2.875 1 34.81 16 SER B O 1
ATOM 1477 N N . PHE B 1 17 ? -42.312 3.547 1.03 1 33.16 17 PHE B N 1
ATOM 1478 C CA . PHE B 1 17 ? -41.094 3.084 0.384 1 33.16 17 PHE B CA 1
ATOM 1479 C C . PHE B 1 17 ? -39.844 3.609 1.114 1 33.16 17 PHE B C 1
ATOM 1481 O O . PHE B 1 17 ? -39.562 4.805 1.065 1 33.16 17 PHE B O 1
ATOM 1488 N N . LEU B 1 18 ? -39.688 3.291 2.33 1 29.09 18 LEU B N 1
ATOM 1489 C CA . LEU B 1 18 ? -38.312 3.426 2.734 1 29.09 18 LEU B CA 1
ATOM 1490 C C . LEU B 1 18 ? -37.375 2.93 1.638 1 29.09 18 LEU B C 1
ATOM 1492 O O . LEU B 1 18 ? -37.219 1.722 1.441 1 29.09 18 LEU B O 1
ATOM 1496 N N . ALA B 1 19 ? -37.438 3.607 0.539 1 29.44 19 ALA B N 1
ATOM 1497 C CA . ALA B 1 19 ? -36.188 3.426 -0.222 1 29.44 19 ALA B CA 1
ATOM 1498 C C . ALA B 1 19 ? -35 3.307 0.708 1 29.44 19 ALA B C 1
ATOM 1500 O O . ALA B 1 19 ? -34.625 4.27 1.382 1 29.44 19 ALA B O 1
ATOM 1501 N N . SER B 1 20 ? -34.875 2.242 1.42 1 34.09 20 SER B N 1
ATOM 1502 C CA . SER B 1 20 ? -33.5 2 1.858 1 34.09 20 SER 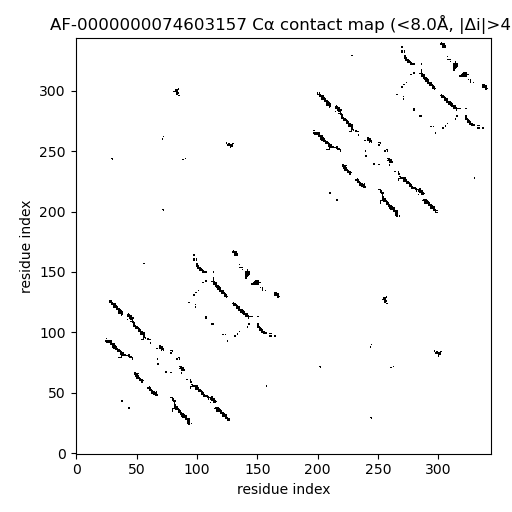B CA 1
ATOM 1503 C C . SER B 1 20 ? -32.5 2.564 0.862 1 34.09 20 SER B C 1
ATOM 1505 O O . SER B 1 20 ? -32.469 2.162 -0.303 1 34.09 20 SER B O 1
ATOM 1507 N N . ASN B 1 21 ? -32.406 3.791 0.812 1 35.22 21 ASN B N 1
ATOM 1508 C CA . ASN B 1 21 ? -31.203 4.234 0.148 1 35.22 21 ASN B CA 1
ATOM 1509 C C . ASN B 1 21 ? -30.094 3.188 0.249 1 35.22 21 ASN B C 1
ATOM 1511 O O . ASN B 1 21 ? -29.375 3.131 1.249 1 35.22 21 ASN B O 1
ATOM 1515 N N . VAL B 1 22 ? -30.391 2.014 -0.088 1 33.78 22 VAL B N 1
ATOM 1516 C CA . VAL B 1 22 ? -29.25 1.161 -0.408 1 33.78 22 VAL B CA 1
ATOM 1517 C C . VAL B 1 22 ? -28.156 1.992 -1.075 1 33.78 22 VAL B C 1
ATOM 1519 O O . VAL B 1 22 ? -28.344 2.5 -2.184 1 33.78 22 VAL B O 1
ATOM 1522 N N . TYR B 1 23 ? -27.594 2.955 -0.466 1 36.5 23 TYR B N 1
ATOM 1523 C CA . TYR B 1 23 ? -26.328 3.354 -1.055 1 36.5 23 TYR B CA 1
ATOM 1524 C C . TYR B 1 23 ? -25.781 2.268 -1.979 1 36.5 23 TYR B C 1
ATOM 1526 O O . TYR B 1 23 ? -25.547 1.139 -1.545 1 36.5 23 TYR B O 1
ATOM 1534 N N . SER B 1 24 ? -26.391 1.974 -3.012 1 41.78 24 SER B N 1
ATOM 1535 C CA . SER B 1 24 ? -25.828 1.093 -4.031 1 41.78 24 SER B CA 1
ATOM 1536 C C . SER B 1 24 ? -24.297 1.177 -4.066 1 41.78 24 SER B C 1
ATOM 1538 O O . SER B 1 24 ? -23.734 2.154 -4.562 1 41.78 24 SER B O 1
ATOM 1540 N N . TRP B 1 25 ? -23.609 0.9 -3.023 1 47.62 25 TRP B N 1
ATOM 1541 C CA . TRP B 1 25 ? -22.172 0.635 -3.006 1 47.62 25 TRP B CA 1
ATOM 1542 C C . TRP B 1 25 ? -21.688 0.212 -4.387 1 47.62 25 TRP B C 1
ATOM 1544 O O . TRP B 1 25 ? -20.484 0.229 -4.656 1 47.62 25 TRP B O 1
ATOM 1554 N N . ASP B 1 26 ? -22.734 -0.208 -5.27 1 54.56 26 ASP B N 1
ATOM 1555 C CA . ASP B 1 26 ? -22.5 -0.863 -6.555 1 54.56 26 ASP B CA 1
ATOM 1556 C C . ASP B 1 26 ? -21.781 0.066 -7.523 1 54.56 26 ASP B C 1
ATOM 1558 O O . ASP B 1 26 ? -21.172 -0.393 -8.492 1 54.56 26 ASP B O 1
ATOM 1562 N N . ASN B 1 27 ? -21.656 1.333 -6.988 1 63.78 27 ASN B N 1
ATOM 1563 C CA . ASN B 1 27 ? -21.203 2.137 -8.117 1 63.78 27 ASN B CA 1
ATOM 1564 C C . ASN B 1 27 ? -19.891 2.854 -7.797 1 63.78 27 ASN B C 1
ATOM 1566 O O . ASN B 1 27 ? -19.516 3.797 -8.492 1 63.78 27 ASN B O 1
ATOM 1570 N N . TYR B 1 28 ? -19.328 2.312 -6.699 1 79.81 28 TYR B N 1
ATOM 1571 C CA . TYR B 1 28 ? -18.094 3.045 -6.406 1 79.81 28 TYR B CA 1
ATOM 1572 C C . TYR B 1 28 ? -16.875 2.244 -6.828 1 79.81 28 TYR B C 1
ATOM 1574 O O . TYR B 1 28 ? -16.906 1.014 -6.879 1 79.81 28 TYR B O 1
ATOM 1582 N N . ASP B 1 29 ? -15.953 3.023 -7.258 1 91.44 29 ASP B N 1
ATOM 1583 C CA . ASP B 1 29 ? -14.656 2.4 -7.496 1 91.44 29 ASP B CA 1
ATOM 1584 C C . ASP B 1 29 ? -13.852 2.285 -6.203 1 91.44 29 ASP B C 1
ATOM 1586 O O . ASP B 1 29 ? -13.93 3.162 -5.34 1 91.44 29 ASP B O 1
ATOM 1590 N N . CYS B 1 30 ? -13.219 1.151 -6.105 1 95.5 30 CYS B N 1
ATOM 1591 C CA . CYS B 1 30 ? -12.281 0.893 -5.016 1 95.5 30 CYS B CA 1
ATOM 1592 C C . CYS B 1 30 ? -10.852 0.797 -5.539 1 95.5 30 CYS B C 1
ATOM 1594 O O . CYS B 1 30 ? -10.633 0.676 -6.746 1 95.5 30 CYS B O 1
ATOM 1596 N N . THR B 1 31 ? -9.992 1.096 -4.629 1 97.44 31 THR B N 1
ATOM 1597 C CA . THR B 1 31 ? -8.586 0.872 -4.934 1 97.44 31 THR B CA 1
ATOM 1598 C C . THR B 1 31 ? -8.055 -0.349 -4.184 1 97.44 31 THR B C 1
ATOM 1600 O O . THR B 1 31 ? -8.297 -0.499 -2.982 1 97.44 31 THR B O 1
ATOM 1603 N N . TYR B 1 32 ? -7.441 -1.213 -4.941 1 97.94 32 TYR B N 1
ATOM 1604 C CA . TYR B 1 32 ? -6.793 -2.402 -4.398 1 97.94 32 TYR B CA 1
ATOM 1605 C C . TYR B 1 32 ? -5.277 -2.246 -4.406 1 97.94 32 TYR B C 1
ATOM 1607 O O . TYR B 1 32 ? -4.652 -2.238 -5.469 1 97.94 32 TYR B O 1
ATOM 1615 N N . VAL B 1 33 ? -4.727 -2.072 -3.217 1 98.44 33 VAL B N 1
ATOM 1616 C CA . VAL B 1 33 ? -3.275 -2.057 -3.084 1 98.44 33 VAL B CA 1
ATOM 1617 C C . VAL B 1 33 ? -2.768 -3.467 -2.785 1 98.44 33 VAL B C 1
ATOM 1619 O O . VAL B 1 33 ? -3.217 -4.105 -1.831 1 98.44 33 VAL B O 1
ATOM 1622 N N . ILE B 1 34 ? -1.795 -3.918 -3.631 1 98.69 34 ILE B N 1
ATOM 1623 C CA . ILE B 1 34 ? -1.337 -5.301 -3.566 1 98.69 34 ILE B CA 1
ATOM 1624 C C . ILE B 1 34 ? 0.17 -5.336 -3.32 1 98.69 34 ILE B C 1
ATOM 1626 O O . ILE B 1 34 ? 0.925 -4.594 -3.957 1 98.69 34 ILE B O 1
ATOM 1630 N N . TYR B 1 35 ? 0.587 -6.121 -2.35 1 98 35 TYR B N 1
ATOM 1631 C CA . TYR B 1 35 ? 1.99 -6.477 -2.166 1 98 35 TYR B CA 1
ATOM 1632 C C . TYR B 1 35 ? 2.227 -7.945 -2.486 1 98 35 TYR B C 1
ATOM 1634 O O . TYR B 1 35 ? 1.502 -8.82 -2 1 98 35 TYR B O 1
ATOM 1642 N N . ILE B 1 36 ? 3.184 -8.172 -3.318 1 98.19 36 ILE B N 1
ATOM 1643 C CA . ILE B 1 36 ? 3.586 -9.547 -3.578 1 98.19 36 ILE B CA 1
ATOM 1644 C C . ILE B 1 36 ? 5.039 -9.75 -3.162 1 98.19 36 ILE B C 1
ATOM 1646 O O . ILE B 1 36 ? 5.926 -9.008 -3.598 1 98.19 36 ILE B O 1
ATOM 1650 N N . LYS B 1 37 ? 5.191 -10.75 -2.379 1 97.06 37 LYS B N 1
ATOM 1651 C CA . LYS B 1 37 ? 6.535 -11.109 -1.932 1 97.06 37 LYS B CA 1
ATOM 1652 C C . LYS B 1 37 ? 7.051 -12.336 -2.672 1 97.06 37 LYS B C 1
ATOM 1654 O O . LYS B 1 37 ? 6.477 -13.422 -2.557 1 97.06 37 LYS B O 1
ATOM 1659 N N . THR B 1 38 ? 8.156 -12.141 -3.385 1 97 38 THR B N 1
ATOM 1660 C CA . THR B 1 38 ? 8.844 -13.234 -4.059 1 97 38 THR B CA 1
ATOM 1661 C C . THR B 1 38 ? 9.875 -13.883 -3.133 1 97 38 THR B C 1
ATOM 1663 O O . THR B 1 38 ? 10.516 -13.195 -2.338 1 97 38 THR B O 1
ATOM 1666 N N . GLY B 1 39 ? 10 -15.125 -3.195 1 96.25 39 GLY B N 1
ATOM 1667 C CA . GLY B 1 39 ? 10.969 -15.828 -2.375 1 96.25 39 GLY B CA 1
ATOM 1668 C C . GLY B 1 39 ? 12.375 -15.289 -2.518 1 96.25 39 GLY B C 1
ATOM 1669 O O . GLY B 1 39 ? 12.688 -14.602 -3.492 1 96.25 39 GLY B O 1
ATOM 1670 N N . ASP B 1 40 ? 13.305 -15.656 -1.58 1 93.44 40 ASP B N 1
ATOM 1671 C CA . ASP B 1 40 ? 14.625 -15.031 -1.506 1 93.44 40 ASP B CA 1
ATOM 1672 C C . ASP B 1 40 ? 15.703 -15.953 -2.064 1 93.44 40 ASP B C 1
ATOM 1674 O O . ASP B 1 40 ? 16.891 -15.641 -1.988 1 93.44 40 ASP B O 1
ATOM 1678 N N . THR B 1 41 ? 15.352 -16.984 -2.682 1 93.25 41 THR B N 1
ATOM 1679 C CA . THR B 1 41 ? 16.344 -17.828 -3.32 1 93.25 41 THR B CA 1
ATOM 1680 C C . THR B 1 41 ? 16.672 -17.328 -4.727 1 93.25 41 THR B C 1
ATOM 1682 O O . THR B 1 41 ? 15.828 -16.688 -5.363 1 93.25 41 THR B O 1
ATOM 1685 N N . GLN B 1 42 ? 17.844 -17.547 -5.281 1 91.62 42 GLN B N 1
ATOM 1686 C CA . GLN B 1 42 ? 18.375 -17 -6.535 1 91.62 42 GLN B CA 1
ATOM 1687 C C . GLN B 1 42 ? 17.438 -17.328 -7.703 1 91.62 42 GLN B C 1
ATOM 1689 O O . GLN B 1 42 ? 17.297 -16.516 -8.625 1 91.62 42 GLN B O 1
ATOM 1694 N N . THR B 1 43 ? 16.703 -18.375 -7.652 1 94.94 43 THR B N 1
ATOM 1695 C CA . THR B 1 43 ? 15.906 -18.781 -8.812 1 94.94 43 THR B CA 1
ATOM 1696 C C . THR B 1 43 ? 14.422 -18.516 -8.562 1 94.94 43 THR B C 1
ATOM 1698 O O . THR B 1 43 ? 13.562 -19 -9.312 1 94.94 43 THR B O 1
ATOM 1701 N N . ALA B 1 44 ? 14.188 -17.703 -7.598 1 97.06 44 ALA B N 1
ATOM 1702 C CA . ALA B 1 44 ? 12.805 -17.594 -7.164 1 97.06 44 ALA B CA 1
ATOM 1703 C C . ALA B 1 44 ? 12.023 -16.641 -8.062 1 97.06 44 ALA B C 1
ATOM 1705 O O . ALA B 1 44 ? 10.797 -16.672 -8.102 1 97.06 44 ALA B O 1
ATOM 1706 N N . GLY B 1 45 ? 12.695 -15.727 -8.789 1 97.25 45 GLY B N 1
ATOM 1707 C CA . GLY B 1 45 ? 12.055 -14.672 -9.562 1 97.25 45 GLY B CA 1
ATOM 1708 C C . GLY B 1 45 ? 11.539 -15.148 -10.906 1 97.25 45 GLY B C 1
ATOM 1709 O O . GLY B 1 45 ? 11.82 -16.281 -11.32 1 97.25 45 GLY B O 1
ATOM 1710 N N . THR B 1 46 ? 10.734 -14.266 -11.555 1 98.06 46 THR B N 1
ATOM 1711 C CA . THR B 1 46 ? 10.227 -14.578 -12.883 1 98.06 46 THR B CA 1
ATOM 1712 C C . THR B 1 46 ? 10.18 -13.32 -13.75 1 98.06 46 THR B C 1
ATOM 1714 O O . THR B 1 46 ? 10.055 -12.203 -13.227 1 98.06 46 THR B O 1
ATOM 1717 N N . HIS B 1 47 ? 10.297 -13.555 -15.008 1 97.38 47 HIS B N 1
ATOM 1718 C CA . HIS B 1 47 ? 10.062 -12.492 -15.977 1 97.38 47 HIS B CA 1
ATOM 1719 C C . HIS B 1 47 ? 8.797 -12.758 -16.781 1 97.38 47 HIS B C 1
ATOM 1721 O O . HIS B 1 47 ? 8.516 -12.047 -17.75 1 97.38 47 HIS B O 1
ATOM 1727 N N . ALA B 1 48 ? 8.07 -13.812 -16.359 1 98.5 48 ALA B N 1
ATOM 1728 C CA . ALA B 1 48 ? 6.82 -14.133 -17.047 1 98.5 48 ALA B CA 1
ATOM 1729 C C . ALA B 1 48 ? 5.758 -13.07 -16.781 1 98.5 48 ALA B C 1
ATOM 1731 O O . ALA B 1 48 ? 5.887 -12.273 -15.852 1 98.5 48 ALA B O 1
ATOM 1732 N N . LYS B 1 49 ? 4.738 -13.055 -17.641 1 98.56 49 LYS B N 1
ATOM 1733 C CA . LYS B 1 49 ? 3.598 -12.164 -17.438 1 98.56 49 LYS B CA 1
ATOM 1734 C C . LYS B 1 49 ? 2.682 -12.695 -16.344 1 98.56 49 LYS B C 1
ATOM 1736 O O . LYS B 1 49 ? 2.084 -13.766 -16.484 1 98.56 49 LYS B O 1
ATOM 1741 N N . VAL B 1 50 ? 2.533 -11.906 -15.32 1 98.81 50 VAL B N 1
ATOM 1742 C CA . VAL B 1 50 ? 1.81 -12.344 -14.133 1 98.81 50 VAL B CA 1
ATOM 1743 C C . VAL B 1 50 ? 0.386 -11.789 -14.164 1 98.81 50 VAL B C 1
ATOM 1745 O O . VAL B 1 50 ? 0.172 -10.625 -14.508 1 98.81 50 VAL B O 1
ATOM 1748 N N . SER B 1 51 ? -0.575 -12.656 -13.766 1 98.94 51 SER B N 1
ATOM 1749 C CA . SER B 1 51 ? -1.981 -12.281 -13.648 1 98.94 51 SER B CA 1
ATOM 1750 C C . SER B 1 51 ? -2.498 -12.539 -12.234 1 98.94 51 SER B C 1
ATOM 1752 O O . SER B 1 51 ? -1.988 -13.414 -11.531 1 98.94 51 SER B O 1
ATOM 1754 N N . LEU B 1 52 ? -3.51 -11.734 -11.844 1 98.94 52 LEU B N 1
ATOM 1755 C CA . LEU B 1 52 ? -4.109 -11.844 -10.516 1 98.94 52 LEU B CA 1
ATOM 1756 C C . LEU B 1 52 ? -5.625 -11.695 -10.594 1 98.94 52 LEU B C 1
ATOM 1758 O O . LEU B 1 52 ? -6.133 -10.82 -11.297 1 98.94 52 LEU B O 1
ATOM 1762 N N . GLU B 1 53 ? -6.258 -12.602 -9.969 1 98.88 53 GLU B N 1
ATOM 1763 C CA . GLU B 1 53 ? -7.703 -12.523 -9.766 1 98.88 53 GLU B CA 1
ATOM 1764 C C . GLU B 1 53 ? -8.047 -12.406 -8.289 1 98.88 53 GLU B C 1
ATOM 1766 O O . GLU B 1 53 ? -7.551 -13.188 -7.469 1 98.88 53 GLU B O 1
ATOM 1771 N N . LEU B 1 54 ? -8.867 -11.422 -7.965 1 98.75 54 LEU B N 1
ATOM 1772 C CA . LEU B 1 54 ? -9.438 -11.258 -6.633 1 98.75 54 LEU B CA 1
ATOM 1773 C C . LEU B 1 54 ? -10.914 -11.625 -6.621 1 98.75 54 LEU B C 1
ATOM 1775 O O . LEU B 1 54 ? -11.656 -11.266 -7.543 1 98.75 54 LEU B O 1
ATOM 1779 N N . LYS B 1 55 ? -11.312 -12.289 -5.551 1 98.06 55 LYS B N 1
ATOM 1780 C CA . LYS B 1 55 ? -12.719 -12.672 -5.469 1 98.06 55 LYS B CA 1
ATOM 1781 C C . LYS B 1 55 ? -13.266 -12.477 -4.055 1 98.06 55 LYS B C 1
ATOM 1783 O O . LYS B 1 55 ? -12.516 -12.586 -3.078 1 98.06 55 LYS B O 1
ATOM 1788 N N . ASP B 1 56 ? -14.562 -12.156 -4.039 1 95.56 56 ASP B N 1
ATOM 1789 C CA . ASP B 1 56 ? -15.266 -12.195 -2.764 1 95.56 56 ASP B CA 1
ATOM 1790 C C . ASP B 1 56 ? -16.141 -13.445 -2.648 1 95.56 56 ASP B C 1
ATOM 1792 O O . ASP B 1 56 ? -16.125 -14.305 -3.537 1 95.56 56 ASP B O 1
ATOM 1796 N N . ILE B 1 57 ? -16.844 -13.555 -1.533 1 94.69 57 ILE B N 1
ATOM 1797 C CA . ILE B 1 57 ? -17.578 -14.766 -1.214 1 94.69 57 ILE B CA 1
ATOM 1798 C C . ILE B 1 57 ? -18.75 -14.922 -2.188 1 94.69 57 ILE B C 1
ATOM 1800 O O . ILE B 1 57 ? -19.281 -16.016 -2.344 1 94.69 57 ILE B O 1
ATOM 1804 N N . TYR B 1 58 ? -19.156 -13.867 -2.877 1 94.44 58 TYR B N 1
ATOM 1805 C CA . TYR B 1 58 ? -20.281 -13.891 -3.797 1 94.44 58 TYR B CA 1
ATOM 1806 C C . TYR B 1 58 ? -19.812 -14.164 -5.223 1 94.44 58 TYR B C 1
ATOM 1808 O O . TYR B 1 58 ? -20.594 -14.047 -6.168 1 94.44 58 TYR B O 1
ATOM 1816 N N . LEU B 1 59 ? -18.531 -14.344 -5.461 1 94.88 59 LEU B N 1
ATOM 1817 C CA . LEU B 1 59 ? -17.906 -14.75 -6.715 1 94.88 59 LEU B CA 1
ATOM 1818 C C . LEU B 1 59 ? -17.719 -13.555 -7.641 1 94.88 59 LEU B C 1
ATOM 1820 O O . LEU B 1 59 ? -17.406 -13.719 -8.828 1 94.88 59 LEU B O 1
ATOM 1824 N N . ASN B 1 60 ? -18.047 -12.391 -7.035 1 95.56 60 ASN B N 1
ATOM 1825 C CA . ASN B 1 60 ? -17.594 -11.219 -7.773 1 95.56 60 ASN B CA 1
ATOM 1826 C C . ASN B 1 60 ? -16.078 -11.172 -7.871 1 95.56 60 ASN B C 1
ATOM 1828 O O . ASN B 1 60 ? -15.375 -11.594 -6.949 1 95.56 60 ASN B O 1
ATOM 1832 N N . LYS B 1 61 ? -15.602 -10.609 -8.984 1 98 61 LYS B N 1
ATOM 1833 C CA . LYS B 1 61 ? -14.156 -10.727 -9.172 1 98 61 LYS B CA 1
ATOM 1834 C C . LYS B 1 61 ? -13.57 -9.438 -9.742 1 98 61 LYS B C 1
ATOM 1836 O O . LYS B 1 61 ? -14.281 -8.641 -10.359 1 98 61 LYS B O 1
ATOM 1841 N N . VAL B 1 62 ? -12.383 -9.125 -9.438 1 98.19 62 VAL B N 1
ATOM 1842 C CA . VAL B 1 62 ? -11.477 -8.195 -10.102 1 98.19 62 VAL B CA 1
ATOM 1843 C C . VAL B 1 62 ? -10.328 -8.969 -10.75 1 98.19 62 VAL B C 1
ATOM 1845 O O . VAL B 1 62 ? -9.656 -9.766 -10.086 1 98.19 62 VAL B O 1
ATOM 1848 N N . ASN B 1 63 ? -10.172 -8.75 -12.039 1 98.38 63 ASN B N 1
ATOM 1849 C CA . ASN B 1 63 ? -9.148 -9.477 -12.789 1 98.38 63 ASN B CA 1
ATOM 1850 C C . ASN B 1 63 ? -8.156 -8.531 -13.453 1 98.38 63 ASN B C 1
ATOM 1852 O O . ASN B 1 63 ? -8.547 -7.527 -14.047 1 98.38 63 ASN B O 1
ATOM 1856 N N . VAL B 1 64 ? -6.926 -8.805 -13.344 1 98.38 64 VAL B N 1
ATOM 1857 C CA . VAL B 1 64 ? -5.867 -8.055 -14.008 1 98.38 64 VAL B CA 1
ATOM 1858 C C . VAL B 1 64 ? -4.93 -9.008 -14.734 1 98.38 64 VAL B C 1
ATOM 1860 O O . VAL B 1 64 ? -4.375 -9.93 -14.125 1 98.38 64 VAL B O 1
ATOM 1863 N N . THR B 1 65 ? -4.863 -8.625 -16.031 1 96.75 65 THR B N 1
ATOM 1864 C CA . THR B 1 65 ? -3.869 -9.328 -16.828 1 96.75 65 THR B CA 1
ATOM 1865 C C . THR B 1 65 ? -2.592 -8.5 -16.953 1 96.75 65 THR B C 1
ATOM 1867 O O . THR B 1 65 ? -2.643 -7.27 -16.984 1 96.75 65 THR B O 1
ATOM 1870 N N . ASN B 1 66 ? -1.491 -8.969 -16.719 1 97.94 66 ASN B N 1
ATOM 1871 C CA . ASN B 1 66 ? -0.199 -8.289 -16.75 1 97.94 66 ASN B CA 1
ATOM 1872 C C . ASN B 1 66 ? -0.052 -7.328 -15.57 1 97.94 66 ASN B C 1
ATOM 1874 O O . ASN B 1 66 ? 0.019 -6.113 -15.758 1 97.94 66 ASN B O 1
ATOM 1878 N N . LEU B 1 67 ? 0.058 -7.773 -14.445 1 98.69 67 LEU B N 1
ATOM 1879 C CA . LEU B 1 67 ? -0.009 -7.074 -13.164 1 98.69 67 LEU B CA 1
ATOM 1880 C C . LEU B 1 67 ? 1.033 -5.961 -13.102 1 98.69 67 LEU B C 1
ATOM 1882 O O . LEU B 1 67 ? 0.796 -4.918 -12.492 1 98.69 67 LEU B O 1
ATOM 1886 N N . SER B 1 68 ? 2.17 -6.152 -13.836 1 98.06 68 SER B N 1
ATOM 1887 C CA . SER B 1 68 ? 3.268 -5.191 -13.75 1 98.06 68 SER B CA 1
ATOM 1888 C C . SER B 1 68 ? 2.859 -3.832 -14.305 1 98.06 68 SER B C 1
ATOM 1890 O O . SER B 1 68 ? 3.447 -2.809 -13.945 1 98.06 68 SER B O 1
ATOM 1892 N N . THR B 1 69 ? 1.831 -3.742 -15.203 1 98.19 69 THR B N 1
ATOM 1893 C CA . THR B 1 69 ? 1.371 -2.469 -15.75 1 98.19 69 THR B CA 1
ATOM 1894 C C . THR B 1 69 ? 0.682 -1.64 -14.664 1 98.19 69 THR B C 1
ATOM 1896 O O . THR B 1 69 ? 0.449 -0.443 -14.852 1 98.19 69 THR B O 1
ATOM 1899 N N . HIS B 1 70 ? 0.404 -2.236 -13.547 1 98.31 70 HIS B N 1
ATOM 1900 C CA . HIS B 1 70 ? -0.242 -1.554 -12.43 1 98.31 70 HIS B CA 1
ATOM 1901 C C . HIS B 1 70 ? 0.729 -1.354 -11.273 1 98.31 70 HIS B C 1
ATOM 1903 O O . HIS B 1 70 ? 0.314 -1.016 -10.156 1 98.31 70 HIS B O 1
ATOM 1909 N N . GLY B 1 71 ? 2.02 -1.626 -11.508 1 98.38 71 GLY B N 1
ATOM 1910 C CA . GLY B 1 71 ? 3.031 -1.483 -10.477 1 98.38 71 GLY B CA 1
ATOM 1911 C C . GLY B 1 71 ? 3.322 -0.038 -10.125 1 98.38 71 GLY B C 1
ATOM 1912 O O . GLY B 1 71 ? 3.436 0.813 -11.008 1 98.38 71 GLY B O 1
ATOM 1913 N N . VAL B 1 72 ? 3.51 0.208 -8.797 1 97.94 72 VAL B N 1
ATOM 1914 C CA . VAL B 1 72 ? 3.713 1.587 -8.367 1 97.94 72 VAL B CA 1
ATOM 1915 C C . VAL B 1 72 ? 5.203 1.913 -8.352 1 97.94 72 VAL B C 1
ATOM 1917 O O . VAL B 1 72 ? 5.594 3.059 -8.117 1 97.94 72 VAL B O 1
ATOM 1920 N N . MET B 1 73 ? 6.039 0.932 -8.672 1 95.81 73 MET B N 1
ATOM 1921 C CA . MET B 1 73 ? 7.477 1.19 -8.727 1 95.81 73 MET B CA 1
ATOM 1922 C C . MET B 1 73 ? 7.871 1.788 -10.07 1 95.81 73 MET B C 1
ATOM 1924 O O . MET B 1 73 ? 8.977 2.307 -10.227 1 95.81 73 MET B O 1
ATOM 1928 N N . GLY B 1 74 ? 7.004 1.697 -11.062 1 94.31 74 GLY B N 1
ATOM 1929 C CA . GLY B 1 74 ? 7.246 2.328 -12.352 1 94.31 74 GLY B CA 1
ATOM 1930 C C . GLY B 1 74 ? 7.43 1.332 -13.477 1 94.31 74 GLY B C 1
ATOM 1931 O O . GLY B 1 74 ? 7.555 0.13 -13.242 1 94.31 74 GLY B O 1
ATOM 1932 N N . LYS B 1 75 ? 7.461 1.813 -14.68 1 93.56 75 LYS B N 1
ATOM 1933 C CA . LYS B 1 75 ? 7.422 0.997 -15.891 1 93.56 75 LYS B CA 1
ATOM 1934 C C . LYS B 1 75 ? 8.75 0.283 -16.109 1 93.56 75 LYS B C 1
ATOM 1936 O O . LYS B 1 75 ? 8.789 -0.82 -16.656 1 93.56 75 LYS B O 1
ATOM 1941 N N . TRP B 1 76 ? 9.844 0.798 -15.609 1 91.69 76 TRP B N 1
ATOM 1942 C CA . TRP B 1 76 ? 11.156 0.248 -15.922 1 91.69 76 TRP B CA 1
ATOM 1943 C C . TRP B 1 76 ? 11.672 -0.608 -14.773 1 91.69 76 TRP B C 1
ATOM 1945 O O . TRP B 1 76 ? 12.789 -1.133 -14.836 1 91.69 76 TRP B O 1
ATOM 1955 N N . TYR B 1 77 ? 10.859 -0.686 -13.82 1 94.12 77 TYR B N 1
ATOM 1956 C CA . TYR B 1 77 ? 11.203 -1.507 -12.664 1 94.12 77 TYR B CA 1
ATOM 1957 C C . TYR B 1 77 ? 11.125 -2.99 -13.008 1 94.12 77 TYR B C 1
ATOM 1959 O O . TYR B 1 77 ? 10.203 -3.422 -13.711 1 94.12 77 TYR B O 1
ATOM 1967 N N . GLU B 1 78 ? 12.07 -3.779 -12.469 1 94.12 78 GLU B N 1
ATOM 1968 C CA . GLU B 1 78 ? 12.031 -5.227 -12.641 1 94.12 78 GLU B CA 1
ATOM 1969 C C . GLU B 1 78 ? 11.25 -5.895 -11.508 1 94.12 78 GLU B C 1
ATOM 1971 O O . GLU B 1 78 ? 11.812 -6.203 -10.461 1 94.12 78 GLU B O 1
ATOM 1976 N N . TYR B 1 79 ? 10.055 -6.199 -11.82 1 96.44 79 TYR B N 1
ATOM 1977 C CA . TYR B 1 79 ? 9.164 -6.793 -10.836 1 96.44 79 TYR B CA 1
ATOM 1978 C C . TYR B 1 79 ? 9.453 -8.281 -10.656 1 96.44 79 TYR B C 1
ATOM 1980 O O . TYR B 1 79 ? 10.086 -8.898 -11.516 1 96.44 79 TYR B O 1
ATOM 1988 N N . PHE B 1 80 ? 9.047 -8.828 -9.492 1 97.19 80 PHE B N 1
ATOM 1989 C CA . PHE B 1 80 ? 8.969 -10.25 -9.172 1 97.19 80 PHE B CA 1
ATOM 1990 C C . PHE B 1 80 ? 10.359 -10.875 -9.117 1 97.19 80 PHE B C 1
ATOM 1992 O O . PHE B 1 80 ? 10.531 -12.055 -9.438 1 97.19 80 PHE B O 1
ATOM 1999 N N . GLN B 1 81 ? 11.367 -10.086 -8.836 1 95.5 81 GLN B N 1
ATOM 2000 C CA . GLN B 1 81 ? 12.719 -10.617 -8.664 1 95.5 81 GLN B CA 1
ATOM 2001 C C . GLN B 1 81 ? 12.891 -11.273 -7.301 1 95.5 81 GLN B C 1
ATOM 2003 O O . GLN B 1 81 ? 12.164 -10.953 -6.355 1 95.5 81 GLN B O 1
ATOM 2008 N N . SER B 1 82 ? 13.883 -12.117 -7.234 1 95.56 82 SER B N 1
ATOM 2009 C CA . SER B 1 82 ? 14.172 -12.844 -6.004 1 95.56 82 SER B CA 1
ATOM 2010 C C . SER B 1 82 ? 14.375 -11.883 -4.832 1 95.56 82 SER B C 1
ATOM 2012 O O . SER B 1 82 ? 15.133 -10.922 -4.938 1 95.56 82 SER B O 1
ATOM 2014 N N . GLY B 1 83 ? 13.555 -12.133 -3.777 1 93.31 83 GLY B N 1
ATOM 2015 C CA . GLY B 1 83 ? 13.719 -11.367 -2.551 1 93.31 83 GLY B CA 1
ATOM 2016 C C . GLY B 1 83 ? 12.914 -10.078 -2.537 1 93.31 83 GLY B C 1
ATOM 2017 O O . GLY B 1 83 ? 12.805 -9.422 -1.498 1 93.31 83 GLY B O 1
ATOM 2018 N N . ASN B 1 84 ? 12.281 -9.797 -3.674 1 93.62 84 ASN B N 1
ATOM 2019 C CA . ASN B 1 84 ? 11.586 -8.523 -3.779 1 93.62 84 ASN B CA 1
ATOM 2020 C C . ASN B 1 84 ? 10.188 -8.594 -3.166 1 93.62 84 ASN B C 1
ATOM 2022 O O . ASN B 1 84 ? 9.555 -9.656 -3.178 1 93.62 84 ASN B O 1
ATOM 2026 N N . THR B 1 85 ? 9.789 -7.543 -2.598 1 95.81 85 THR B N 1
ATOM 2027 C CA . THR B 1 85 ? 8.375 -7.211 -2.43 1 95.81 85 THR B CA 1
ATOM 2028 C C . THR B 1 85 ? 7.957 -6.113 -3.404 1 95.81 85 THR B C 1
ATOM 2030 O O . THR B 1 85 ? 8.562 -5.039 -3.43 1 95.81 85 THR B O 1
ATOM 2033 N N . ASP B 1 86 ? 7.004 -6.398 -4.203 1 96.94 86 ASP B N 1
ATOM 2034 C CA . ASP B 1 86 ? 6.516 -5.434 -5.184 1 96.94 86 ASP B CA 1
ATOM 2035 C C . ASP B 1 86 ? 5.113 -4.949 -4.824 1 96.94 86 ASP B C 1
ATOM 2037 O O . ASP B 1 86 ? 4.324 -5.695 -4.242 1 96.94 86 ASP B O 1
ATOM 2041 N N . ALA B 1 87 ? 4.848 -3.729 -5.188 1 98.31 87 ALA B N 1
ATOM 2042 C CA . ALA B 1 87 ? 3.551 -3.137 -4.871 1 98.31 87 ALA B CA 1
ATOM 2043 C C . ALA B 1 87 ? 2.816 -2.715 -6.141 1 98.31 87 ALA B C 1
ATOM 2045 O O . ALA B 1 87 ? 3.436 -2.23 -7.09 1 98.31 87 ALA B O 1
ATOM 2046 N N . PHE B 1 88 ? 1.548 -2.871 -6.07 1 98.69 88 PHE B N 1
ATOM 2047 C CA . PHE B 1 88 ? 0.635 -2.543 -7.16 1 98.69 88 PHE B CA 1
ATOM 2048 C C . PHE B 1 88 ? -0.597 -1.817 -6.637 1 98.69 88 PHE B C 1
ATOM 2050 O O . PHE B 1 88 ? -0.979 -1.991 -5.477 1 98.69 88 PHE B O 1
ATOM 2057 N N . ALA B 1 89 ? -1.208 -1.021 -7.512 1 98.69 89 ALA B N 1
ATOM 2058 C CA . ALA B 1 89 ? -2.496 -0.404 -7.211 1 98.69 89 ALA B CA 1
ATOM 2059 C C . ALA B 1 89 ? -3.459 -0.532 -8.391 1 98.69 89 ALA B C 1
ATOM 2061 O O . ALA B 1 89 ? -3.16 -0.075 -9.492 1 98.69 89 ALA B O 1
ATOM 2062 N N . ILE B 1 90 ? -4.578 -1.144 -8.102 1 98.25 90 ILE B N 1
ATOM 2063 C CA . ILE B 1 90 ? -5.605 -1.389 -9.109 1 98.25 90 ILE B CA 1
ATOM 2064 C C . ILE B 1 90 ? -6.875 -0.625 -8.742 1 98.25 90 ILE B C 1
ATOM 2066 O O . ILE B 1 90 ? -7.352 -0.706 -7.605 1 98.25 90 ILE B O 1
ATOM 2070 N N . LYS B 1 91 ? -7.367 0.117 -9.672 1 96.69 91 LYS B N 1
ATOM 2071 C CA . LYS B 1 91 ? -8.688 0.711 -9.523 1 96.69 91 LYS B CA 1
ATOM 2072 C C . LYS B 1 91 ? -9.75 -0.111 -10.25 1 96.69 91 LYS B C 1
ATOM 2074 O O . LYS B 1 91 ? -9.594 -0.424 -11.43 1 96.69 91 LYS B O 1
ATOM 2079 N N . ALA B 1 92 ? -10.734 -0.495 -9.531 1 96.56 92 ALA B N 1
ATOM 2080 C CA . ALA B 1 92 ? -11.828 -1.294 -10.086 1 96.56 92 ALA B CA 1
ATOM 2081 C C . ALA B 1 92 ? -13.094 -1.146 -9.242 1 96.56 92 ALA B C 1
ATOM 2083 O O . ALA B 1 92 ? -13.07 -0.554 -8.164 1 96.56 92 ALA B O 1
ATOM 2084 N N . LYS B 1 93 ? -14.148 -1.633 -9.805 1 94.06 93 LYS B N 1
ATOM 2085 C CA . LYS B 1 93 ? -15.391 -1.634 -9.039 1 94.06 93 LYS B CA 1
ATOM 2086 C C . LYS B 1 93 ? -15.219 -2.359 -7.703 1 94.06 93 LYS B C 1
ATOM 2088 O O . LYS B 1 93 ? -14.539 -3.383 -7.633 1 94.06 93 LYS B O 1
ATOM 2093 N N . CYS B 1 94 ? -15.883 -1.81 -6.727 1 93.94 94 CYS B N 1
ATOM 2094 C CA . CYS B 1 94 ? -15.844 -2.471 -5.43 1 93.94 94 CYS B CA 1
ATOM 2095 C C . CYS B 1 94 ? -16.516 -3.836 -5.492 1 93.94 94 CYS B C 1
ATOM 2097 O O . CYS B 1 94 ? -17.578 -3.982 -6.102 1 93.94 94 CYS B O 1
ATOM 2099 N N . LEU B 1 95 ? -15.836 -4.793 -4.852 1 93.06 95 LEU B N 1
ATOM 2100 C CA . LEU B 1 95 ? -16.531 -6.051 -4.613 1 93.06 95 LEU B CA 1
ATOM 2101 C C . LEU B 1 95 ? -17.609 -5.879 -3.539 1 93.06 95 LEU B C 1
ATOM 2103 O O . LEU B 1 95 ? -17.594 -4.895 -2.793 1 93.06 95 LEU B O 1
ATOM 2107 N N . LYS B 1 96 ? -18.5 -6.793 -3.459 1 89.19 96 LYS B N 1
ATOM 2108 C CA . LYS B 1 96 ? -19.625 -6.68 -2.523 1 89.19 96 LYS B CA 1
ATOM 2109 C C . LYS B 1 96 ? -19.203 -7.102 -1.118 1 89.19 96 LYS B C 1
ATOM 2111 O O . LYS B 1 96 ? -19.781 -6.641 -0.13 1 89.19 96 LYS B O 1
ATOM 2116 N N . GLY B 1 97 ? -18.281 -8.023 -1.062 1 89.25 97 GLY B N 1
ATOM 2117 C CA . GLY B 1 97 ? -17.719 -8.469 0.2 1 89.25 97 GLY B CA 1
ATOM 2118 C C . GLY B 1 97 ? -16.203 -8.344 0.249 1 89.25 97 GLY B C 1
ATOM 2119 O O . GLY B 1 97 ? -15.578 -7.879 -0.71 1 89.25 97 GLY B O 1
ATOM 2120 N N . PRO B 1 98 ? -15.656 -8.688 1.425 1 91.81 98 PRO B N 1
ATOM 2121 C CA . PRO B 1 98 ? -14.188 -8.68 1.515 1 91.81 98 PRO B CA 1
ATOM 2122 C C . PRO B 1 98 ? -13.531 -9.594 0.485 1 91.81 98 PRO B C 1
ATOM 2124 O O . PRO B 1 98 ? -14.117 -10.594 0.072 1 91.81 98 PRO B O 1
ATOM 2127 N N . VAL B 1 99 ? -12.398 -9.125 -0.006 1 95.94 99 VAL B N 1
ATOM 2128 C CA . VAL B 1 99 ? -11.594 -10.047 -0.799 1 95.94 99 VAL B CA 1
ATOM 2129 C C . VAL B 1 99 ? -11.18 -11.242 0.059 1 95.94 99 VAL B C 1
ATOM 2131 O O . VAL B 1 99 ? -10.492 -11.086 1.066 1 95.94 99 VAL B O 1
ATOM 2134 N N . CYS B 1 100 ? -11.555 -12.398 -0.318 1 96.94 100 CYS B N 1
ATOM 2135 C CA . CYS B 1 100 ? -11.258 -13.547 0.526 1 96.94 100 CYS B CA 1
ATOM 2136 C C . CYS B 1 100 ? -10.703 -14.703 -0.301 1 96.94 100 CYS B C 1
ATOM 2138 O O . CYS B 1 100 ? -10.469 -15.797 0.224 1 96.94 100 CYS B O 1
ATOM 2140 N N . SER B 1 101 ? -10.523 -14.477 -1.541 1 98.06 101 SER B N 1
ATOM 2141 C CA . SER B 1 101 ? -9.922 -15.469 -2.43 1 98.06 101 SER B CA 1
ATOM 2142 C C . SER B 1 101 ? -9.102 -14.797 -3.527 1 98.06 101 SER B C 1
ATOM 2144 O O . SER B 1 101 ? -9.477 -13.742 -4.039 1 98.06 101 SER B O 1
ATOM 2146 N N . ILE B 1 102 ? -7.969 -15.5 -3.871 1 98.81 102 ILE B N 1
ATOM 2147 C CA . ILE B 1 102 ? -7.184 -15.008 -4.996 1 98.81 102 ILE B CA 1
ATOM 2148 C C . ILE B 1 102 ? -6.758 -16.172 -5.879 1 98.81 102 ILE B C 1
ATOM 2150 O O . ILE B 1 102 ? -6.719 -17.328 -5.43 1 98.81 102 ILE B O 1
ATOM 2154 N N . THR B 1 103 ? -6.5 -15.875 -7.07 1 98.88 103 THR B N 1
ATOM 2155 C CA . THR B 1 103 ? -5.766 -16.734 -7.984 1 98.88 103 THR B CA 1
ATOM 2156 C C . THR B 1 103 ? -4.609 -15.984 -8.633 1 98.88 103 THR B C 1
ATOM 2158 O O . THR B 1 103 ? -4.809 -14.922 -9.219 1 98.88 103 THR B O 1
ATOM 2161 N N . LEU B 1 104 ? -3.457 -16.5 -8.445 1 98.88 104 LEU B N 1
ATOM 2162 C CA . LEU B 1 104 ? -2.234 -15.977 -9.047 1 98.88 104 LEU B CA 1
ATOM 2163 C C . LEU B 1 104 ? -1.738 -16.891 -10.164 1 98.88 104 LEU B C 1
ATOM 2165 O O . LEU B 1 104 ? -1.743 -18.125 -10.016 1 98.88 104 LEU B O 1
ATOM 2169 N N . SER B 1 105 ? -1.33 -16.281 -11.297 1 98.88 105 SER B N 1
ATOM 2170 C CA . SER B 1 105 ? -0.831 -17.094 -12.398 1 98.88 105 SER B CA 1
ATOM 2171 C C . SER B 1 105 ? 0.192 -16.328 -13.227 1 98.88 105 SER B C 1
ATOM 2173 O O . SER B 1 105 ? 0.331 -15.109 -13.086 1 98.88 105 SER B O 1
ATOM 2175 N N . HIS B 1 106 ? 0.954 -17.016 -14.023 1 98.81 106 HIS B N 1
ATOM 2176 C CA . HIS B 1 106 ? 1.788 -16.422 -15.055 1 98.81 106 HIS B CA 1
ATOM 2177 C C . HIS B 1 106 ? 1.726 -17.203 -16.359 1 98.81 106 HIS B C 1
ATOM 2179 O O . HIS B 1 106 ? 1.304 -18.375 -16.359 1 98.81 106 HIS B O 1
ATOM 2185 N N . ASP B 1 107 ? 2.227 -16.688 -17.422 1 98.56 107 ASP B N 1
ATOM 2186 C CA . ASP B 1 107 ? 2.018 -17.281 -18.75 1 98.56 107 ASP B CA 1
ATOM 2187 C C . ASP B 1 107 ? 3.193 -18.172 -19.141 1 98.56 107 ASP B C 1
ATOM 2189 O O . ASP B 1 107 ? 3.316 -18.562 -20.297 1 98.56 107 ASP B O 1
ATOM 2193 N N . ASN B 1 108 ? 4.094 -18.375 -18.312 1 98.06 108 ASN B N 1
ATOM 2194 C CA . ASN B 1 108 ? 5.242 -19.266 -18.484 1 98.06 108 ASN B CA 1
ATOM 2195 C C . ASN B 1 108 ? 6.18 -18.75 -19.578 1 98.06 108 ASN B C 1
ATOM 2197 O O . ASN B 1 108 ? 6.938 -19.531 -20.156 1 98.06 108 ASN B O 1
ATOM 2201 N N . SER B 1 109 ? 6.113 -17.5 -19.844 1 97.56 109 SER B N 1
ATOM 2202 C CA . SER B 1 109 ? 7.004 -16.922 -20.859 1 97.56 109 SER B CA 1
ATOM 2203 C C . SER B 1 109 ? 8.352 -16.562 -20.25 1 97.56 109 SER B C 1
ATOM 2205 O O . SER B 1 109 ? 8.492 -16.453 -19.031 1 97.56 109 SER B O 1
ATOM 2207 N N . GLY B 1 110 ? 9.391 -16.312 -21.141 1 93.56 110 GLY B N 1
ATOM 2208 C CA . GLY B 1 110 ? 10.719 -15.891 -20.719 1 93.56 110 GLY B CA 1
ATOM 2209 C C . GLY B 1 110 ? 11.633 -17.047 -20.359 1 93.56 110 GLY B C 1
ATOM 2210 O O . GLY B 1 110 ? 11.227 -18.203 -20.453 1 93.56 110 GLY B O 1
ATOM 2211 N N . PHE B 1 111 ? 12.836 -16.609 -19.891 1 90.19 111 PHE B N 1
ATOM 2212 C CA . PHE B 1 111 ? 13.828 -17.578 -19.469 1 90.19 111 PHE B CA 1
ATOM 2213 C C . PHE B 1 111 ? 13.602 -17.969 -18 1 90.19 111 PHE B C 1
ATOM 2215 O O . PHE B 1 111 ? 13.469 -17.109 -17.141 1 90.19 111 PHE B O 1
ATOM 2222 N N . ALA B 1 112 ? 13.469 -19.297 -17.609 1 91 112 ALA B N 1
ATOM 2223 C CA . ALA B 1 112 ? 13.258 -19.812 -16.266 1 91 112 ALA B CA 1
ATOM 2224 C C . ALA B 1 112 ? 12.039 -19.172 -15.609 1 91 112 ALA B C 1
ATOM 2226 O O . ALA B 1 112 ? 12.164 -18.469 -14.602 1 91 112 ALA B O 1
ATOM 2227 N N . PRO B 1 113 ? 10.891 -19.453 -16.203 1 97.5 113 PRO B N 1
ATOM 2228 C CA . PRO B 1 113 ? 9.68 -18.719 -15.828 1 97.5 113 PRO B CA 1
ATOM 2229 C C . PRO B 1 113 ? 9.133 -19.125 -14.469 1 97.5 113 PRO B C 1
ATOM 2231 O O . PRO B 1 113 ? 8.156 -18.562 -13.984 1 97.5 113 PRO B O 1
ATOM 2234 N N . GLY B 1 114 ? 9.789 -20.156 -13.82 1 98.25 114 GLY B N 1
ATOM 2235 C CA . GLY B 1 114 ? 9.344 -20.516 -12.477 1 98.25 114 GLY B CA 1
ATOM 2236 C C . GLY B 1 114 ? 9.391 -19.359 -11.508 1 98.25 114 GLY B C 1
ATOM 2237 O O . GLY B 1 114 ? 10.258 -18.484 -11.609 1 98.25 114 GLY B O 1
ATOM 2238 N N . TRP B 1 115 ? 8.477 -19.438 -10.609 1 98.69 115 TRP B N 1
ATOM 2239 C CA . TRP B 1 115 ? 8.32 -18.328 -9.672 1 98.69 115 TRP B CA 1
ATOM 2240 C C . TRP B 1 115 ? 7.965 -18.844 -8.281 1 98.69 115 TRP B C 1
ATOM 2242 O O . TRP B 1 115 ? 6.965 -19.547 -8.102 1 98.69 115 TRP B O 1
ATOM 2252 N N . TYR B 1 116 ? 8.828 -18.531 -7.359 1 98.56 116 TYR B N 1
ATOM 2253 C CA . TYR B 1 116 ? 8.477 -18.828 -5.977 1 98.56 116 TYR B CA 1
ATOM 2254 C C . TYR B 1 116 ? 7.871 -17.625 -5.281 1 98.56 116 TYR B C 1
ATOM 2256 O O . TYR B 1 116 ? 8.5 -16.562 -5.188 1 98.56 116 TYR B O 1
ATOM 2264 N N . VAL B 1 117 ? 6.68 -17.828 -4.805 1 98.62 117 VAL B N 1
ATOM 2265 C CA . VAL B 1 117 ? 5.961 -16.734 -4.164 1 98.62 117 VAL B CA 1
ATOM 2266 C C . VAL B 1 117 ? 5.766 -17.031 -2.68 1 98.62 117 VAL B C 1
ATOM 2268 O O . VAL B 1 117 ? 5.312 -18.125 -2.316 1 98.62 117 VAL B O 1
ATOM 2271 N N . ASP B 1 118 ? 6.07 -16.047 -1.888 1 97.56 118 ASP B N 1
ATOM 2272 C CA . ASP B 1 118 ? 5.824 -16.188 -0.457 1 97.56 118 ASP B CA 1
ATOM 2273 C C . ASP B 1 118 ? 4.379 -15.852 -0.111 1 97.56 118 ASP B C 1
ATOM 2275 O O . ASP B 1 118 ? 3.652 -16.672 0.443 1 97.56 118 ASP B O 1
ATOM 2279 N N . SER B 1 119 ? 3.979 -14.688 -0.495 1 97.94 119 SER B N 1
ATOM 2280 C CA . SER B 1 119 ? 2.641 -14.266 -0.086 1 97.94 119 SER B CA 1
ATOM 2281 C C . SER B 1 119 ? 2.127 -13.125 -0.957 1 97.94 119 SER B C 1
ATOM 2283 O O . SER B 1 119 ? 2.904 -12.484 -1.664 1 97.94 119 SER B O 1
ATOM 2285 N N . VAL B 1 120 ? 0.849 -12.922 -0.911 1 98.56 120 VAL B N 1
ATOM 2286 C CA . VAL B 1 120 ? 0.14 -11.789 -1.501 1 98.56 120 VAL B CA 1
ATOM 2287 C C . VAL B 1 120 ? -0.699 -11.094 -0.434 1 98.56 120 VAL B C 1
ATOM 2289 O O . VAL B 1 120 ? -1.508 -11.727 0.244 1 98.56 120 VAL B O 1
ATOM 2292 N N . ASP B 1 121 ? -0.472 -9.836 -0.252 1 97.31 121 ASP B N 1
ATOM 2293 C CA . ASP B 1 121 ? -1.293 -9 0.619 1 97.31 121 ASP B CA 1
ATOM 2294 C C . ASP B 1 121 ? -2.18 -8.055 -0.197 1 97.31 121 ASP B C 1
ATOM 2296 O O . ASP B 1 121 ? -1.705 -7.391 -1.119 1 97.31 121 ASP B O 1
ATOM 2300 N N . VAL B 1 122 ? -3.453 -8.031 0.183 1 97.69 122 VAL B N 1
ATOM 2301 C CA . VAL B 1 122 ? -4.406 -7.18 -0.519 1 97.69 122 VAL B CA 1
ATOM 2302 C C . VAL B 1 122 ? -5.066 -6.223 0.471 1 97.69 122 VAL B C 1
ATOM 2304 O O . VAL B 1 122 ? -5.652 -6.652 1.466 1 97.69 122 VAL B O 1
ATOM 2307 N N . THR B 1 123 ? -4.926 -4.953 0.213 1 96.31 123 THR B N 1
ATOM 2308 C CA . THR B 1 123 ? -5.66 -3.92 0.936 1 96.31 123 THR B CA 1
ATOM 2309 C C . THR B 1 123 ? -6.684 -3.244 0.026 1 96.31 123 THR B C 1
ATOM 2311 O O . THR B 1 123 ? -6.324 -2.697 -1.02 1 96.31 123 THR B O 1
ATOM 2314 N N . VAL B 1 124 ? -7.898 -3.324 0.474 1 95.94 124 VAL B N 1
ATOM 2315 C CA . VAL B 1 124 ? -8.969 -2.67 -0.271 1 95.94 124 VAL B CA 1
ATOM 2316 C C . VAL B 1 124 ? -9.328 -1.344 0.397 1 95.94 124 VAL B C 1
ATOM 2318 O O . VAL B 1 124 ? -9.578 -1.299 1.604 1 95.94 124 VAL B O 1
ATOM 2321 N N . ILE B 1 125 ? -9.273 -0.364 -0.388 1 95.56 125 ILE B N 1
ATOM 2322 C CA . ILE B 1 125 ? -9.633 0.963 0.096 1 95.56 125 ILE B CA 1
ATOM 2323 C C . ILE B 1 125 ? -10.906 1.44 -0.609 1 95.56 125 ILE B C 1
ATOM 2325 O O . ILE B 1 125 ? -10.961 1.481 -1.84 1 95.56 125 ILE B O 1
ATOM 2329 N N . SER B 1 126 ? -11.883 1.674 0.122 1 89.69 126 SER B N 1
ATOM 2330 C CA . SER B 1 126 ? -13.156 2.199 -0.371 1 89.69 126 SER B CA 1
ATOM 2331 C C . SER B 1 126 ? -13.43 3.59 0.189 1 89.69 126 SER B C 1
ATOM 2333 O O . SER B 1 126 ? -13.125 3.869 1.352 1 89.69 126 SER B O 1
ATOM 2335 N N . PRO B 1 127 ? -14.039 4.355 -0.707 1 81.25 127 PRO B N 1
ATOM 2336 C CA . PRO B 1 127 ? -14.438 5.648 -0.145 1 81.25 127 PRO B CA 1
ATOM 2337 C C . PRO B 1 127 ? -15.406 5.512 1.03 1 81.25 127 PRO B C 1
ATOM 2339 O O . PRO B 1 127 ? -16.328 4.699 0.979 1 81.25 127 PRO B O 1
ATOM 2342 N N . ARG B 1 128 ? -15.219 6.012 2.205 1 71.94 128 ARG B N 1
ATOM 2343 C CA . ARG B 1 128 ? -16.078 6.16 3.379 1 71.94 128 ARG B CA 1
ATOM 2344 C C . ARG B 1 128 ? -16.094 4.879 4.203 1 71.94 128 ARG B C 1
ATOM 2346 O O . ARG B 1 128 ? -16.516 4.887 5.363 1 71.94 128 ARG B O 1
ATOM 2353 N N . LEU B 1 129 ? -15.703 3.678 3.508 1 75.06 129 LEU B N 1
ATOM 2354 C CA . LEU B 1 129 ? -15.742 2.445 4.285 1 75.06 129 LEU B CA 1
ATOM 2355 C C . LEU B 1 129 ? -14.367 2.107 4.848 1 75.06 129 LEU B C 1
ATOM 2357 O O . LEU B 1 129 ? -14.211 1.131 5.582 1 75.06 129 LEU B O 1
ATOM 2361 N N . GLY B 1 130 ? -13.414 2.904 4.508 1 82.31 130 GLY B N 1
ATOM 2362 C CA . GLY B 1 130 ? -12.094 2.641 5.043 1 82.31 130 GLY B CA 1
ATOM 2363 C C . GLY B 1 130 ? -11.336 1.575 4.273 1 82.31 130 GLY B C 1
ATOM 2364 O O . GLY B 1 130 ? -11.367 1.55 3.041 1 82.31 130 GLY B O 1
ATOM 2365 N N . CYS B 1 131 ? -10.461 0.885 5.035 1 89.94 131 CYS B N 1
ATOM 2366 C CA . CYS B 1 131 ? -9.664 -0.12 4.336 1 89.94 131 CYS B CA 1
ATOM 2367 C C . CYS B 1 131 ? -9.742 -1.467 5.047 1 89.94 131 CYS B C 1
ATOM 2369 O O . CYS B 1 131 ? -10.07 -1.53 6.23 1 89.94 131 CYS B O 1
ATOM 2371 N N . ARG B 1 132 ? -9.688 -2.492 4.277 1 91.19 132 ARG B N 1
ATOM 2372 C CA . ARG B 1 132 ? -9.609 -3.875 4.734 1 91.19 132 ARG B CA 1
ATOM 2373 C C . ARG B 1 132 ? -8.398 -4.582 4.133 1 91.19 132 ARG B C 1
ATOM 2375 O O . ARG B 1 132 ? -8.117 -4.441 2.939 1 91.19 132 ARG B O 1
ATOM 2382 N N . LYS B 1 133 ? -7.758 -5.312 5.012 1 93.38 133 LYS B N 1
ATOM 2383 C CA . LYS B 1 133 ? -6.551 -6.004 4.566 1 93.38 133 LYS B CA 1
ATOM 2384 C C . LYS B 1 133 ? -6.703 -7.516 4.707 1 93.38 133 LYS B C 1
ATOM 2386 O O . LYS B 1 133 ? -7.238 -8 5.707 1 93.38 133 LYS B O 1
ATOM 2391 N N . THR B 1 134 ? -6.293 -8.273 3.738 1 95 134 THR B N 1
ATOM 2392 C CA . THR B 1 134 ? -6.223 -9.727 3.775 1 95 134 THR B CA 1
ATOM 2393 C C . THR B 1 134 ? -4.855 -10.211 3.305 1 95 134 THR B C 1
ATOM 2395 O O . THR B 1 134 ? -4.34 -9.742 2.287 1 95 134 THR B O 1
ATOM 2398 N N . ASN B 1 135 ? -4.27 -11.109 4.043 1 95.75 135 ASN B N 1
ATOM 2399 C CA . ASN B 1 135 ? -3.02 -11.758 3.654 1 95.75 135 ASN B CA 1
ATOM 2400 C C . ASN B 1 135 ? -3.26 -13.156 3.092 1 95.75 135 ASN B C 1
ATOM 2402 O O . ASN B 1 135 ? -3.963 -13.961 3.703 1 95.75 135 ASN B O 1
ATOM 2406 N N . PHE B 1 136 ? -2.689 -13.406 1.966 1 97.88 136 PHE B N 1
ATOM 2407 C CA . PHE B 1 136 ? -2.795 -14.695 1.306 1 97.88 136 PHE B CA 1
ATOM 2408 C C . PHE B 1 136 ? -1.438 -15.391 1.252 1 97.88 136 PHE B C 1
ATOM 2410 O O . PHE B 1 136 ? -0.609 -15.078 0.393 1 97.88 136 PHE B O 1
ATOM 2417 N N . PRO B 1 137 ? -1.238 -16.375 2.148 1 97.75 137 PRO B N 1
ATOM 2418 C CA . PRO B 1 137 ? 0.011 -17.141 2.057 1 97.75 137 PRO B CA 1
ATOM 2419 C C . PRO B 1 137 ? 0.031 -18.109 0.872 1 97.75 137 PRO B C 1
ATOM 2421 O O . PRO B 1 137 ? -0.975 -18.75 0.587 1 97.75 137 PRO B O 1
ATOM 2424 N N . ILE B 1 138 ? 1.147 -18.094 0.163 1 98.19 138 ILE B N 1
ATOM 2425 C CA . ILE B 1 138 ? 1.311 -19.047 -0.93 1 98.19 138 ILE B CA 1
ATOM 2426 C C . ILE B 1 138 ? 2.42 -20.047 -0.589 1 98.19 138 ILE B C 1
ATOM 2428 O O . ILE B 1 138 ? 2.168 -21.25 -0.454 1 98.19 138 ILE B O 1
ATOM 2432 N N . GLY B 1 139 ? 3.574 -19.562 -0.339 1 97.94 139 GLY B N 1
ATOM 2433 C CA . GLY B 1 139 ? 4.68 -20.391 0.092 1 97.94 139 GLY B CA 1
ATOM 2434 C C . GLY B 1 139 ? 4.996 -21.516 -0.881 1 97.94 139 GLY B C 1
ATOM 2435 O O . GLY B 1 139 ? 5.141 -22.672 -0.478 1 97.94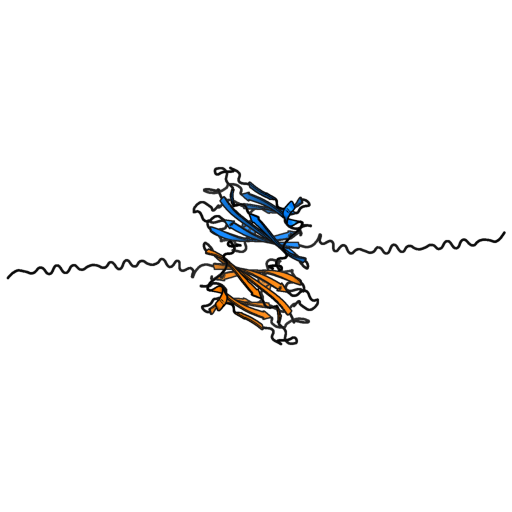 139 GLY B O 1
ATOM 2436 N N . GLY B 1 140 ? 5.086 -21.156 -2.174 1 98.12 140 GLY B N 1
ATOM 2437 C CA . GLY B 1 140 ? 5.328 -22.234 -3.121 1 98.12 140 GLY B CA 1
ATOM 2438 C C . GLY B 1 140 ? 5.637 -21.734 -4.523 1 98.12 140 GLY B C 1
ATOM 2439 O O . GLY B 1 140 ? 5.617 -20.531 -4.777 1 98.12 140 GLY B O 1
ATOM 2440 N N . TRP B 1 141 ? 5.898 -22.734 -5.406 1 98.5 141 TRP B N 1
ATOM 2441 C CA . TRP B 1 141 ? 6.289 -22.453 -6.785 1 98.5 141 TRP B CA 1
ATOM 2442 C C . TRP B 1 141 ? 5.066 -22.391 -7.691 1 98.5 141 TRP B C 1
ATOM 2444 O O . TRP B 1 141 ? 4.164 -23.234 -7.59 1 98.5 141 TRP B O 1
ATOM 2454 N N . LEU B 1 142 ? 5.039 -21.438 -8.484 1 98.88 142 LEU B N 1
ATOM 2455 C CA . LEU B 1 142 ? 4.273 -21.453 -9.727 1 98.88 142 LEU B CA 1
ATOM 2456 C C . LEU B 1 142 ? 5.176 -21.797 -10.914 1 98.88 142 LEU B C 1
ATOM 2458 O O . LEU B 1 142 ? 5.871 -20.922 -11.438 1 98.88 142 LEU B O 1
ATOM 2462 N N . ALA B 1 143 ? 5.086 -23.047 -11.305 1 98.56 143 ALA B N 1
ATOM 2463 C CA . ALA B 1 143 ? 6.051 -23.516 -12.297 1 98.56 143 ALA B CA 1
ATOM 2464 C C . ALA B 1 143 ? 5.586 -24.812 -12.953 1 98.56 143 ALA B C 1
ATOM 2466 O O . ALA B 1 143 ? 4.906 -25.625 -12.32 1 98.56 143 ALA B O 1
ATOM 2467 N N . SER B 1 144 ? 6.051 -24.922 -14.156 1 97.5 144 SER B N 1
ATOM 2468 C CA . SER B 1 144 ? 5.746 -26.156 -14.867 1 97.5 144 SER B CA 1
ATOM 2469 C C . SER B 1 144 ? 6.77 -27.234 -14.555 1 97.5 144 SER B C 1
ATOM 2471 O O . SER B 1 144 ? 6.516 -28.422 -14.789 1 97.5 144 SER B O 1
ATOM 2473 N N . ASP B 1 145 ? 7.879 -26.891 -13.977 1 96 145 ASP B N 1
ATOM 2474 C CA . ASP B 1 145 ? 8.984 -27.828 -13.805 1 96 145 ASP B CA 1
ATOM 2475 C C . ASP B 1 145 ? 9.344 -27.969 -12.328 1 96 145 ASP B C 1
ATOM 2477 O O . ASP B 1 145 ? 10.352 -28.594 -11.984 1 96 145 ASP B O 1
ATOM 2481 N N . GLU B 1 146 ? 8.656 -27.312 -11.5 1 94.69 146 GLU B N 1
ATOM 2482 C CA . GLU B 1 146 ? 8.742 -27.469 -10.055 1 94.69 146 GLU B CA 1
ATOM 2483 C C . GLU B 1 146 ? 7.387 -27.812 -9.445 1 94.69 146 GLU B C 1
ATOM 2485 O O . GLU B 1 146 ? 6.359 -27.266 -9.875 1 94.69 146 GLU B O 1
ATOM 2490 N N . ALA B 1 147 ? 7.441 -28.656 -8.414 1 95.38 147 ALA B N 1
ATOM 2491 C CA . ALA B 1 147 ? 6.176 -28.969 -7.762 1 95.38 147 ALA B CA 1
ATOM 2492 C C . ALA B 1 147 ? 5.461 -27.719 -7.293 1 95.38 147 ALA B C 1
ATOM 2494 O O . ALA B 1 147 ? 6.086 -26.812 -6.738 1 95.38 147 ALA B O 1
ATOM 2495 N N . PRO B 1 148 ? 4.098 -27.562 -7.465 1 97.12 148 PRO B N 1
ATOM 2496 C CA . PRO B 1 148 ? 3.16 -28.609 -7.855 1 97.12 148 PRO B CA 1
ATOM 2497 C C . PRO B 1 148 ? 2.947 -28.688 -9.367 1 97.12 148 PRO B C 1
ATOM 2499 O O . PRO B 1 148 ? 1.908 -29.172 -9.82 1 97.12 148 PRO B O 1
ATOM 2502 N N . PHE B 1 149 ? 3.803 -28.125 -10.18 1 97.81 149 PHE B N 1
ATOM 2503 C CA . PHE B 1 149 ? 3.873 -28.219 -11.633 1 97.81 149 PHE B CA 1
ATOM 2504 C C . PHE B 1 149 ? 2.703 -27.484 -12.273 1 97.81 149 PHE B C 1
ATOM 2506 O O . PHE B 1 149 ? 2.062 -28 -13.188 1 97.81 149 PHE B O 1
ATOM 2513 N N . ASN B 1 150 ? 2.377 -26.438 -11.695 1 98.56 150 ASN B N 1
ATOM 2514 C CA . ASN B 1 150 ? 1.312 -25.562 -12.172 1 98.56 150 ASN B CA 1
ATOM 2515 C C . ASN B 1 150 ? 1.707 -24.094 -12.078 1 98.56 150 ASN B C 1
ATOM 2517 O O . ASN B 1 150 ? 2.318 -23.672 -11.094 1 98.56 150 ASN B O 1
ATOM 2521 N N . THR B 1 151 ? 1.383 -23.344 -13.078 1 98.81 151 THR B N 1
ATOM 2522 C CA . THR B 1 151 ? 1.738 -21.922 -13.109 1 98.81 151 THR B CA 1
ATOM 2523 C C . THR B 1 151 ? 0.611 -21.062 -12.531 1 98.81 151 THR B C 1
ATOM 2525 O O . THR B 1 151 ? 0.682 -19.844 -12.562 1 98.81 151 THR B O 1
ATOM 2528 N N . ARG B 1 152 ? -0.374 -21.734 -12.086 1 98.69 152 ARG B N 1
ATOM 2529 C CA . ARG B 1 152 ? -1.547 -21.125 -11.477 1 98.69 152 ARG B CA 1
ATOM 2530 C C . ARG B 1 152 ? -1.765 -21.641 -10.062 1 98.69 152 ARG B C 1
ATOM 2532 O O . ARG B 1 152 ? -1.623 -22.828 -9.805 1 98.69 152 ARG B O 1
ATOM 2539 N N . TYR B 1 153 ? -2.043 -20.703 -9.102 1 98.69 153 TYR B N 1
ATOM 2540 C CA . TYR B 1 153 ? -2.256 -21.094 -7.711 1 98.69 153 TYR B CA 1
ATOM 2541 C C . TYR B 1 153 ? -3.357 -20.25 -7.074 1 98.69 153 TYR B C 1
ATOM 2543 O O . TYR B 1 153 ? -3.369 -19.031 -7.211 1 98.69 153 TYR B O 1
ATOM 2551 N N . GLY B 1 154 ? -4.238 -20.875 -6.422 1 98.56 154 GLY B N 1
ATOM 2552 C CA . GLY B 1 154 ? -5.328 -20.188 -5.738 1 98.56 154 GLY B CA 1
ATOM 2553 C C . GLY B 1 154 ? -5.254 -20.312 -4.227 1 98.56 154 GLY B C 1
ATOM 2554 O O . GLY B 1 154 ? -4.797 -21.344 -3.707 1 98.56 154 GLY B O 1
ATOM 2555 N N . VAL B 1 155 ? -5.672 -19.281 -3.531 1 98.5 155 VAL B N 1
ATOM 2556 C CA . VAL B 1 155 ? -5.852 -19.312 -2.084 1 98.5 155 VAL B CA 1
ATOM 2557 C C . VAL B 1 155 ? -7.285 -18.922 -1.735 1 98.5 155 VAL B C 1
ATOM 2559 O O . VAL B 1 155 ? -7.77 -17.875 -2.176 1 98.5 155 VAL B O 1
ATOM 2562 N N . TYR B 1 156 ? -7.922 -19.766 -0.987 1 97.19 156 TYR B N 1
ATOM 2563 C CA . TYR B 1 156 ? -9.297 -19.531 -0.563 1 97.19 156 TYR B CA 1
ATOM 2564 C C . TYR B 1 156 ? -9.383 -19.375 0.95 1 97.19 156 TYR B C 1
ATOM 2566 O O . TYR B 1 156 ? -9.102 -20.312 1.701 1 97.19 156 TYR B O 1
ATOM 2574 N N . LEU B 1 157 ? -9.914 -18.156 1.381 1 96.88 157 LEU B N 1
ATOM 2575 C CA . LEU B 1 157 ? -9.977 -17.859 2.809 1 96.88 157 LEU B CA 1
ATOM 2576 C C . LEU B 1 157 ? -11.375 -17.422 3.215 1 96.88 157 LEU B C 1
ATOM 2578 O O . LEU B 1 157 ? -11.562 -16.875 4.301 1 96.88 157 LEU B O 1
ATOM 2582 N N . CYS B 1 158 ? -12.359 -17.625 2.449 1 94.94 158 CYS B N 1
ATOM 2583 C CA . CYS B 1 158 ? -13.68 -17.047 2.686 1 94.94 158 CYS B CA 1
ATOM 2584 C C . CYS B 1 158 ? -14.312 -17.625 3.947 1 94.94 158 CYS B C 1
ATOM 2586 O O . CYS B 1 158 ? -15.07 -16.953 4.633 1 94.94 158 CYS B O 1
ATOM 2588 N N . ASP B 1 159 ? -14 -18.781 4.312 1 92.75 159 ASP B N 1
ATOM 2589 C CA . ASP B 1 159 ? -14.555 -19.391 5.516 1 92.75 159 ASP B CA 1
ATOM 2590 C C . ASP B 1 159 ? -13.984 -18.734 6.773 1 92.75 159 ASP B C 1
ATOM 2592 O O . ASP B 1 159 ? -14.656 -18.688 7.812 1 92.75 159 ASP B O 1
ATOM 2596 N N . GLU B 1 160 ? -12.797 -18.203 6.668 1 87.06 160 GLU B N 1
ATOM 2597 C CA . GLU B 1 160 ? -12.094 -17.641 7.812 1 87.06 160 GLU B CA 1
ATOM 2598 C C . GLU B 1 160 ? -12.375 -16.141 7.957 1 87.06 160 GLU B C 1
ATOM 2600 O O . GLU B 1 160 ? -12.445 -15.625 9.07 1 87.06 160 GLU B O 1
ATOM 2605 N N . ILE B 1 161 ? -12.453 -15.43 6.926 1 76.81 161 ILE B N 1
ATOM 2606 C CA . ILE B 1 161 ? -12.438 -13.969 6.906 1 76.81 161 ILE B CA 1
ATOM 2607 C C . ILE B 1 161 ? -13.867 -13.438 7.039 1 76.81 161 ILE B C 1
ATOM 2609 O O . ILE B 1 161 ? -14.078 -12.352 7.578 1 76.81 161 ILE B O 1
ATOM 2613 N N . VAL B 1 162 ? -14.844 -13.984 6.484 1 61.5 162 VAL B N 1
ATOM 2614 C CA . VAL B 1 162 ? -16.188 -13.438 6.555 1 61.5 162 VAL B CA 1
ATOM 2615 C C . VAL B 1 162 ? -16.516 -13.055 7.996 1 61.5 162 VAL B C 1
ATOM 2617 O O . VAL B 1 162 ? -17.266 -12.102 8.234 1 61.5 162 VAL B O 1
ATOM 2620 N N . HIS B 1 163 ? -15.828 -13.539 8.914 1 55.56 163 HIS B N 1
ATOM 2621 C CA . HIS B 1 163 ? -16.125 -13.133 10.281 1 55.56 163 HIS B CA 1
ATOM 2622 C C . HIS B 1 163 ? -15.203 -12.008 10.734 1 55.56 163 HIS B C 1
ATOM 2624 O O . HIS B 1 163 ? -15.547 -11.242 11.633 1 55.56 163 HIS B O 1
ATOM 2630 N N . PHE B 1 164 ? -14.039 -11.906 10.094 1 48.84 164 PHE B N 1
ATOM 2631 C CA . PHE B 1 164 ? -13.039 -11.07 10.727 1 48.84 164 PHE B CA 1
ATOM 2632 C C . PHE B 1 164 ? -12.367 -10.164 9.703 1 48.84 164 PHE B C 1
ATOM 2634 O O . PHE B 1 164 ? -11.344 -9.531 10 1 48.84 164 PHE B O 1
ATOM 2641 N N . GLY B 1 165 ? -12.922 -9.688 8.609 1 47.5 165 GLY B N 1
ATOM 2642 C CA . GLY B 1 165 ? -11.992 -8.844 7.863 1 47.5 165 GLY B CA 1
ATOM 2643 C C . GLY B 1 165 ? -11.422 -7.711 8.695 1 47.5 165 GLY B C 1
ATOM 2644 O O . GLY B 1 165 ? -12.164 -6.98 9.359 1 47.5 165 GLY B O 1
ATOM 2645 N N . SER B 1 166 ? -10.023 -7.594 9.062 1 51.84 166 SER B N 1
ATOM 2646 C CA . SER B 1 166 ? -9.453 -6.594 9.953 1 51.84 166 SER B CA 1
ATOM 2647 C C . SER B 1 166 ? -9.414 -5.219 9.297 1 51.84 166 SER B C 1
ATOM 2649 O O . SER B 1 166 ? -8.961 -5.082 8.156 1 51.84 166 SER B O 1
ATOM 2651 N N . LYS B 1 167 ? -10.227 -4.336 9.82 1 59.53 167 LYS B N 1
ATOM 2652 C CA . LYS B 1 167 ? -10.062 -2.938 9.43 1 59.53 167 LYS B CA 1
ATOM 2653 C C . LYS B 1 167 ? -8.609 -2.496 9.562 1 59.53 167 LYS B C 1
ATOM 2655 O O . LYS B 1 167 ? -7.895 -2.965 10.453 1 59.53 167 LYS B O 1
ATOM 2660 N N . CYS B 1 168 ? -8.078 -1.95 8.539 1 60.19 168 CYS B N 1
ATOM 2661 C CA . CYS B 1 168 ? -6.695 -1.493 8.594 1 60.19 168 CYS B CA 1
ATOM 2662 C C . CYS B 1 168 ? -6.418 -0.76 9.906 1 60.19 168 CYS B C 1
ATOM 2664 O O . CYS B 1 168 ? -5.277 -0.732 10.375 1 60.19 168 CYS B O 1
ATOM 2666 N N . SER B 1 169 ? -7.344 -0.039 10.531 1 53.47 169 SER B N 1
ATOM 2667 C CA . SER B 1 169 ? -7.113 0.723 11.758 1 53.47 169 SER B CA 1
ATOM 2668 C C . SER B 1 169 ? -7.031 -0.195 12.969 1 53.47 169 SER B C 1
ATOM 2670 O O . SER B 1 169 ? -6.602 0.227 14.047 1 53.47 169 SER B O 1
ATOM 2672 N N . ASP B 1 170 ? -7.52 -1.375 12.961 1 45.88 170 ASP B N 1
ATOM 2673 C CA . ASP B 1 170 ? -7.68 -2.154 14.18 1 45.88 170 ASP B CA 1
ATOM 2674 C C . ASP B 1 170 ? -6.371 -2.828 14.586 1 45.88 170 ASP B C 1
ATOM 2676 O O . ASP B 1 170 ? -6.086 -3.949 14.156 1 45.88 170 ASP B O 1
ATOM 2680 N N . GLU B 1 171 ? -5.273 -2.422 14.219 1 37.62 171 GLU B N 1
ATOM 2681 C CA . GLU B 1 171 ? -4.191 -3.072 14.953 1 37.62 171 GLU B CA 1
ATOM 2682 C C . GLU B 1 171 ? -4.473 -3.078 16.453 1 37.62 171 GLU B C 1
ATOM 2684 O O . GLU B 1 171 ? -4.68 -2.023 17.062 1 37.62 171 GLU B O 1
ATOM 2689 N N . ASN B 1 172 ? -5.117 -4.059 16.969 1 32.41 172 ASN B N 1
ATOM 2690 C CA . ASN B 1 172 ? -5.305 -4.344 18.391 1 32.41 172 ASN B CA 1
ATOM 2691 C C . ASN B 1 172 ? -3.998 -4.203 19.172 1 32.41 172 ASN B C 1
ATOM 2693 O O . ASN B 1 172 ? -2.955 -4.691 18.734 1 32.41 172 ASN B O 1
#

Secondary structure (DSSP, 8-state):
------------------------GGG-EEEEEEEEEE-SSTT----SPEEEEEE-TT--EEEESSGGGGBTT-TTS-TT-TT-EEEEEEEEEPPSS---EEEEEE---SSS--EEEEEEEEEEEETTTEEEEEEEEEEEEEBSSSTT-BSEEEEE-HHHHTTT-EETT---/------------------------GGG-EEEEEEEEEEPSSTT----SPEEEEEE-TT--EEEESSGGGGBTT-TT--TT-TT-EEEEEEEEEPPSS---EEEEEE---SSS--EEEEEEEEEEEETTTEEEEEEEEEEEEEBSSSTT-BSEEEEE-HHHHTTT-EETT---

Foldseek 3Di:
DPPPPPPPPPPPPPPPPPPPVPVCLQPFKKKKKKKWFFAQDQLAFAPFQKKKWWAAPVGDIDIDTRQVVQWPVDDPDDPRGHGDITMGMDIDGDDPDDGFKMKMFGPQDDDSRKHATAWMKIWMQTVPPAIFIDIGGDGGILDCPDPVNHRMDMGGGNVPPRVPRDHPPPPD/DPPPPPPPPPPPPPPPPPPPVPVCLQPFKKKKKKKWFFAQDQLAFAPFQKKKWWAAPVGDIDIDTRQVVQWPVDDPDDPRGHGDITMGMDIDRDDPDDGFKMKMFGPQDDDSRKHATAWMKIWMQTPPPAIFIDIGGDGGILDCPDPVNHRMDMGGGNVPPRVPRDHPPPPD

InterPro domains:
  IPR001024 PLAT/LH2 domain [PF01477] (32-148)
  IPR001024 PLAT/LH2 domain [PS50095] (30-156)
  IPR036392 PLAT/LH2 domain superfamily [SSF49723] (30-147)

Sequence (344 aa):
MDVKLLILWVTLFCASFLASNVYSWDNYDCTYVIYIKTGDTQTAGTHAKVSLELKDIYLNKVNVTNLSTHGVMGKWYEYFQSGNTDAFAIKAKCLKGPVCSITLSHDNSGFAPGWYVDSVDVTVISPRLGCRKTNFPIGGWLASDEAPFNTRYGVYLCDEIVHFGSKCSDENMDVKLLILWVTLFCASFLASNVYSWDNYDCTYVIYIKTGDTQTAGTHAKVSLELKDIYLNKVNVTNLSTHGVMGKWYEYFQSGNTDAFAIKAKCLKGPVCSITLSHDNSGFAPGWYVDSVDVTVISPRLGCRKTNFPIGGWLASDEAPFNTRYGVYLCDEIVHFGSKCSDEN

pLDDT: mean 83.2, std 24.14, range [26.7, 98.94]

Radius of gyration: 27.55 Å; Cα contacts (8 Å, |Δi|>4): 801; chains: 2; bounding box: 166×56×40 Å

Nearest PDB structures (foldseek):
  1lox-assembly1_A  TM=8.529E-01  e=3.979E-06  Oryctolagus cuniculus
  2p0m-assembly1_A  TM=8.407E-01  e=3.762E-06  Oryctolagus cuniculus
  1kho-assembly2_B  TM=7.046E-01  e=1.025E-04  Clostridium perfringens
  1olp-assembly3_C  TM=7.245E-01  e=2.971E-04  Clostridium sardiniense
  8qdr-assembly1_A  TM=5.403E-01  e=1.517E-04  Vitis vinifera